Protein AF-W9XFI4-F1 (afdb_monomer_lite)

Foldseek 3Di:
DDDPPDPPPDPDPLVLLVLLLLLLVLLLLCLVVVVNVVSVVSLVVSLVSLLVQLLDDDLSCLLRVLSNLVSLVSVQVRDPPRCSSLVSLVSSLVSNCVRVHDVDLVSVVSVVLSPDDPVCNVVVSLVSLVVSLVLVCVVPNCLDLSSLLSVLVSCLQQVDDDDLVVSLVSLVVSLVCVVVPDDDDLLVNLLSLLSSLSCCVRRSVVLVVSVVSLVVSLVSLLVVLVVCVVVLNNEDDSSLVSNLVSLCSQLVVCVVVVVNVRNVVSLVSSLVSLCSYDPSSPSSSVSSVVVNVVVVVVVVPDDDDPPPVPSVNPPDPPPPPPPDDPVVVVSVVVSVVVVVVVVVVVVVPD

Sequence (350 aa):
MFEFIHPTGVPARTSAWQTLSDQVHSASALLQSGTIDRAEATLDRFFHGLRQAAKHLDPSFLAKFWRICLGIKSIDGRIPGGGCLKRFFDSLIGTILEHNGQRHPLAVLVTAIRNVSPTELMNTLRLGFWMSIKVLKQFIGDENTMVLHMWSVFYRYWNERRDPAGFLWKFWYIRSKYSNGQLYNAETAITLSYYHAYAAYYVCRQRELARPIVMSLFQDAKEEVGRMATKGDVHWSLVTQALAFSARAVAYFHYERHEMSWSHGAMDIAIALLQTGDEECRIRAATLSKMLLAWLKNTKNTPFSAPQEKVQTFQEVPEVFTEGPSYLMKMLRSTAREISGNYNHLMTAK

Organism: NCBI:txid1182543

pLDDT: mean 83.85, std 19.86, range [30.53, 98.62]

Secondary structure (DSSP, 8-state):
-----PPTT----HHHHHHHHHHHHHHHHHHHTT-HHHHHHHHHHHHHHHHHHTTS--THHHHHHHHHHHHHHHHHTTSTT--HHHHHHHHHHHHHHHHH-TT-HHHHHHHHHHTS-TTTHHHHHHHHHHHHHHHHHHHH-TT-HHHHHHHHHHHHHH-----HHHHHHHHHHHHHHHHTT----HHHHHHHHHHHHHIIIIIS--HHHHHHHHHHHHHHHHHHHHHHHHTT---SSHHHHHHHHHHHHHHHHHHHTT-HHHHHHHHHHHHHHHHTS-HHHHHHHHHHHHHHHHHHHHTTTSPPP---------PPPP---SS--HHHHHHHHHHHHHHHHHHHHHHS--

Structure (mmCIF, N/CA/C/O backbone):
data_AF-W9XFI4-F1
#
_entry.id   AF-W9XFI4-F1
#
loop_
_atom_site.group_PDB
_atom_site.id
_atom_site.type_symbol
_atom_site.label_atom_id
_atom_site.label_alt_id
_atom_site.label_comp_id
_atom_site.label_asym_id
_atom_site.label_entity_id
_atom_site.label_seq_id
_atom_site.pdbx_PDB_ins_code
_atom_site.Cartn_x
_atom_site.Cartn_y
_atom_site.Cartn_z
_atom_site.occupancy
_atom_site.B_iso_or_equiv
_atom_site.auth_seq_id
_atom_site.auth_comp_id
_atom_site.auth_asym_id
_atom_site.auth_atom_id
_atom_site.pdbx_PDB_model_num
ATOM 1 N N . MET A 1 1 ? 14.137 2.952 6.919 1.00 38.19 1 MET A N 1
ATOM 2 C CA . MET A 1 1 ? 12.816 2.910 7.590 1.00 38.19 1 MET A CA 1
ATOM 3 C C . MET A 1 1 ? 12.655 4.184 8.418 1.00 38.19 1 MET A C 1
ATOM 5 O O . MET A 1 1 ? 13.559 4.491 9.178 1.00 38.19 1 MET A O 1
ATOM 9 N N . PHE A 1 2 ? 11.594 4.979 8.228 1.00 37.91 2 PHE A N 1
ATOM 10 C CA . PHE A 1 2 ? 11.374 6.181 9.048 1.00 37.91 2 PHE A CA 1
ATOM 11 C C . PHE A 1 2 ? 10.723 5.765 10.359 1.00 37.91 2 PHE A C 1
ATOM 13 O O . PHE A 1 2 ? 9.507 5.603 10.443 1.00 37.91 2 PHE A O 1
ATOM 20 N N . GLU A 1 3 ? 11.565 5.525 11.351 1.00 35.00 3 GLU A N 1
ATOM 21 C CA . GLU A 1 3 ? 11.146 5.401 12.734 1.00 35.00 3 GLU A CA 1
ATOM 22 C C . GLU A 1 3 ? 10.670 6.780 13.208 1.00 35.00 3 GLU A C 1
ATOM 24 O O . GLU A 1 3 ? 11.360 7.789 13.040 1.00 35.00 3 GLU A O 1
ATOM 29 N N . PHE A 1 4 ? 9.486 6.840 13.824 1.00 45.03 4 PHE A N 1
ATOM 30 C CA . PHE A 1 4 ? 9.329 7.784 14.928 1.00 45.03 4 PHE A CA 1
ATOM 31 C C . PHE A 1 4 ? 10.516 7.515 15.836 1.00 45.03 4 PHE A C 1
ATOM 33 O O . PHE A 1 4 ? 10.663 6.357 16.206 1.00 45.03 4 PHE A O 1
ATOM 40 N N . ILE A 1 5 ? 11.362 8.512 16.114 1.00 36.16 5 ILE A N 1
ATOM 41 C CA . ILE A 1 5 ? 12.537 8.341 16.977 1.00 36.16 5 ILE A CA 1
ATOM 42 C C . ILE A 1 5 ? 12.063 7.606 18.231 1.00 36.16 5 ILE A C 1
ATOM 44 O O . ILE A 1 5 ? 11.384 8.186 19.081 1.00 36.16 5 ILE A O 1
ATOM 48 N N . HIS A 1 6 ? 12.319 6.299 18.284 1.00 34.25 6 HIS A N 1
ATOM 49 C CA . HIS A 1 6 ? 11.914 5.489 19.409 1.00 34.25 6 HIS A CA 1
ATOM 50 C C . HIS A 1 6 ? 12.856 5.889 20.547 1.00 34.25 6 HIS A C 1
ATOM 52 O O . HIS A 1 6 ? 14.051 6.088 20.296 1.00 34.25 6 HIS A O 1
ATOM 58 N N . PRO A 1 7 ? 12.363 6.050 21.788 1.00 35.41 7 PRO A N 1
ATOM 59 C CA . PRO A 1 7 ? 13.265 6.157 22.921 1.00 35.41 7 PRO A CA 1
ATOM 60 C C . PRO A 1 7 ? 14.259 4.991 22.846 1.00 35.41 7 PRO A C 1
ATOM 62 O O . PRO A 1 7 ? 13.870 3.853 22.562 1.00 35.41 7 PRO A O 1
ATOM 65 N N . THR A 1 8 ? 15.545 5.296 23.011 1.00 30.53 8 THR A N 1
ATOM 66 C CA . THR A 1 8 ? 16.651 4.346 22.866 1.00 30.53 8 THR A CA 1
ATOM 67 C C . THR A 1 8 ? 16.357 3.056 23.638 1.00 30.53 8 THR A C 1
ATOM 69 O O . THR A 1 8 ? 16.129 3.093 24.844 1.00 30.53 8 THR A O 1
ATOM 72 N N . GLY A 1 9 ? 16.343 1.915 22.935 1.00 33.66 9 GLY A N 1
ATOM 73 C CA . GLY A 1 9 ? 16.113 0.586 23.522 1.00 33.66 9 GLY A CA 1
ATOM 74 C C . GLY A 1 9 ? 14.800 -0.112 23.137 1.00 33.66 9 GLY A C 1
ATOM 75 O O . GLY A 1 9 ? 14.616 -1.268 23.511 1.00 33.66 9 GLY A O 1
ATOM 76 N N . VAL A 1 10 ? 13.903 0.525 22.372 1.00 40.97 10 VAL A N 1
ATOM 77 C CA . VAL A 1 10 ? 12.680 -0.131 21.865 1.00 40.97 10 VAL A CA 1
ATOM 78 C C . VAL A 1 10 ? 12.868 -0.531 20.393 1.00 40.97 10 VAL A C 1
ATOM 80 O O . VAL A 1 10 ? 13.014 0.359 19.556 1.00 40.97 10 VAL A O 1
ATOM 83 N N . PRO A 1 11 ? 12.858 -1.832 20.037 1.00 43.72 11 PRO A N 1
ATOM 84 C CA . PRO A 1 11 ? 12.943 -2.252 18.639 1.00 43.72 11 PRO A CA 1
ATOM 85 C C . PRO A 1 11 ? 11.749 -1.706 17.849 1.00 43.72 11 PRO A C 1
ATOM 87 O O . PRO A 1 11 ? 10.615 -1.746 18.335 1.00 43.72 11 PRO A O 1
ATOM 90 N N . ALA A 1 12 ? 11.989 -1.209 16.635 1.00 48.50 12 ALA A N 1
ATOM 91 C CA . ALA A 1 12 ? 10.944 -0.634 15.799 1.00 48.50 12 ALA A CA 1
ATOM 92 C C . ALA A 1 12 ? 9.864 -1.664 15.447 1.00 48.50 12 ALA A C 1
ATOM 94 O O . ALA A 1 12 ? 10.075 -2.604 14.683 1.00 48.50 12 ALA A O 1
ATOM 95 N N . ARG A 1 13 ? 8.668 -1.466 16.012 1.00 55.78 13 ARG A N 1
ATOM 96 C CA . ARG A 1 13 ? 7.472 -2.297 15.775 1.00 55.78 13 ARG A CA 1
ATOM 97 C C . ARG A 1 13 ? 6.595 -1.781 14.631 1.00 55.78 13 ARG A C 1
ATOM 99 O O . ARG A 1 13 ? 5.514 -2.317 14.393 1.00 55.78 13 ARG A O 1
ATOM 106 N N . THR A 1 14 ? 7.087 -0.792 13.883 1.00 61.88 14 THR A N 1
ATOM 107 C CA . THR A 1 14 ? 6.461 -0.219 12.676 1.00 61.88 14 THR A CA 1
ATOM 108 C C . THR A 1 14 ? 6.084 -1.277 11.629 1.00 61.88 14 THR A C 1
ATOM 110 O O . THR A 1 14 ? 5.199 -1.043 10.802 1.00 61.88 14 THR A O 1
ATOM 113 N N . SER A 1 15 ? 6.700 -2.462 11.683 1.00 78.69 15 SER A N 1
ATOM 114 C CA . SER A 1 15 ? 6.379 -3.606 10.831 1.00 78.69 15 SER A CA 1
ATOM 115 C C . SER A 1 15 ? 4.982 -4.188 11.079 1.00 78.69 15 SER A C 1
ATOM 117 O O . SER A 1 15 ? 4.314 -4.542 10.113 1.00 78.69 15 SER A O 1
ATOM 119 N N . ALA A 1 16 ? 4.474 -4.233 12.318 1.00 90.94 16 ALA A N 1
ATOM 120 C CA . ALA A 1 16 ? 3.230 -4.951 12.624 1.00 90.94 16 ALA A CA 1
ATOM 121 C C . ALA A 1 16 ? 2.007 -4.343 11.913 1.00 90.94 16 ALA A C 1
ATOM 123 O O . ALA A 1 16 ? 1.261 -5.040 11.224 1.00 90.94 16 ALA A O 1
ATOM 124 N N . TRP A 1 17 ? 1.826 -3.024 12.013 1.00 92.31 17 TRP A N 1
ATOM 125 C CA . TRP A 1 17 ? 0.727 -2.321 11.343 1.00 92.31 17 TRP A CA 1
ATOM 126 C C . TRP A 1 17 ? 0.865 -2.312 9.818 1.00 92.31 17 TRP A C 1
ATOM 128 O O . TRP A 1 17 ? -0.142 -2.290 9.103 1.00 92.31 17 TRP A O 1
ATOM 138 N N . GLN A 1 18 ? 2.098 -2.336 9.305 1.00 91.06 18 GLN A N 1
ATOM 139 C CA . GLN A 1 18 ? 2.352 -2.492 7.876 1.00 91.06 18 GLN A CA 1
ATOM 140 C C . GLN A 1 18 ? 1.904 -3.881 7.401 1.00 91.06 18 GLN A C 1
ATOM 142 O O . GLN A 1 18 ? 1.097 -3.946 6.475 1.00 91.06 18 GLN A O 1
ATOM 147 N N . THR A 1 19 ? 2.306 -4.951 8.093 1.00 93.25 19 THR A N 1
ATOM 148 C CA . THR A 1 19 ? 1.881 -6.330 7.805 1.00 93.25 19 THR A CA 1
ATOM 149 C C . THR A 1 19 ? 0.361 -6.465 7.812 1.00 93.25 19 THR A C 1
ATOM 151 O O . THR A 1 19 ? -0.210 -7.048 6.896 1.00 93.25 19 THR A O 1
ATOM 154 N N . LEU A 1 20 ? -0.325 -5.864 8.790 1.00 95.75 20 LEU A N 1
ATOM 155 C CA . LEU A 1 20 ? -1.790 -5.856 8.835 1.00 95.75 20 LEU A CA 1
ATOM 156 C C . LEU A 1 20 ? -2.407 -5.152 7.621 1.00 95.75 20 LEU A C 1
ATOM 158 O O . LEU A 1 20 ? -3.360 -5.655 7.024 1.00 95.75 20 LEU A O 1
ATOM 162 N N . SER A 1 21 ? -1.859 -4.002 7.217 1.00 94.94 21 SER A N 1
ATOM 163 C CA . SER A 1 21 ? -2.310 -3.315 6.004 1.00 94.94 21 SER A CA 1
ATOM 164 C C . SER A 1 21 ? -2.072 -4.146 4.741 1.00 94.94 21 SER A C 1
ATOM 166 O O . SER A 1 21 ? -2.873 -4.045 3.807 1.00 94.94 21 SER A O 1
ATOM 168 N N . ASP A 1 22 ? -0.986 -4.913 4.683 1.00 93.88 22 ASP A N 1
ATOM 169 C CA . ASP A 1 22 ? -0.659 -5.769 3.543 1.00 93.88 22 ASP A CA 1
ATOM 170 C C . ASP A 1 22 ? -1.586 -6.984 3.478 1.00 93.88 22 ASP A C 1
ATOM 172 O O . ASP A 1 22 ? -2.164 -7.238 2.424 1.00 93.88 22 ASP A O 1
ATOM 176 N N . GLN A 1 23 ? -1.868 -7.626 4.614 1.00 96.62 23 GLN A N 1
ATOM 177 C CA . GLN A 1 23 ? -2.827 -8.731 4.713 1.00 96.62 23 GLN A CA 1
ATOM 178 C C . GLN A 1 23 ? -4.235 -8.331 4.257 1.00 96.62 23 GLN A C 1
ATOM 180 O O . GLN A 1 23 ? -4.882 -9.087 3.535 1.00 96.62 23 GLN A O 1
ATOM 185 N N . VAL A 1 24 ? -4.709 -7.127 4.603 1.00 96.81 24 VAL A N 1
ATOM 186 C CA . VAL A 1 24 ? -5.995 -6.609 4.095 1.00 96.81 24 VAL A CA 1
ATOM 187 C C . VAL A 1 24 ? -5.965 -6.464 2.575 1.00 96.81 24 VAL A C 1
ATOM 189 O O . VAL A 1 24 ? -6.924 -6.817 1.887 1.00 96.81 24 VAL A O 1
ATOM 192 N N . HIS A 1 25 ? -4.865 -5.955 2.022 1.00 94.31 25 HIS A N 1
ATOM 193 C CA . HIS A 1 25 ? -4.734 -5.858 0.576 1.00 94.31 25 HIS A CA 1
ATOM 194 C C . HIS A 1 25 ? -4.706 -7.247 -0.078 1.00 94.31 25 HIS A C 1
ATOM 196 O O . HIS A 1 25 ? -5.386 -7.449 -1.082 1.00 94.31 25 HIS A O 1
ATOM 202 N N . SER A 1 26 ? -3.970 -8.198 0.492 1.00 94.62 26 SER A N 1
ATOM 203 C CA . SER A 1 26 ? -3.892 -9.575 0.005 1.00 94.62 26 SER A CA 1
ATOM 204 C C . SER A 1 26 ? -5.228 -10.294 0.061 1.00 94.62 26 SER A C 1
ATOM 206 O O . SER A 1 26 ? -5.628 -10.884 -0.937 1.00 94.62 26 SER A O 1
ATOM 208 N N . ALA A 1 27 ? -5.980 -10.167 1.154 1.00 96.50 27 ALA A N 1
ATOM 209 C CA . ALA A 1 27 ? -7.341 -10.691 1.237 1.00 96.50 27 ALA A CA 1
ATOM 210 C C . ALA A 1 27 ? -8.231 -10.106 0.127 1.00 96.50 27 ALA A C 1
ATOM 212 O O . ALA A 1 27 ? -8.906 -10.843 -0.588 1.00 96.50 27 ALA A O 1
ATOM 213 N N . SER A 1 28 ? -8.173 -8.788 -0.094 1.00 94.88 28 SER A N 1
ATOM 214 C CA . SER A 1 28 ? -8.891 -8.131 -1.194 1.00 94.88 28 SER A CA 1
ATOM 215 C C . SER A 1 28 ? -8.474 -8.664 -2.576 1.00 94.88 28 SER A C 1
ATOM 217 O O . SER A 1 28 ? -9.337 -8.928 -3.414 1.00 94.88 28 SER A O 1
ATOM 219 N N . ALA A 1 29 ? -7.175 -8.860 -2.823 1.00 91.44 29 ALA A N 1
ATOM 220 C CA . ALA A 1 29 ? -6.664 -9.406 -4.082 1.00 91.44 29 ALA A CA 1
ATOM 221 C C . ALA A 1 29 ? -7.101 -10.867 -4.304 1.00 91.44 29 ALA A C 1
ATOM 223 O O . ALA A 1 29 ? -7.538 -11.213 -5.401 1.00 91.44 29 ALA A O 1
ATOM 224 N N . LEU A 1 30 ? -7.060 -11.692 -3.254 1.00 93.56 30 LEU A N 1
ATOM 225 C CA . LEU A 1 30 ? -7.495 -13.092 -3.275 1.00 93.56 30 LEU A CA 1
ATOM 226 C C . LEU A 1 30 ? -9.001 -13.223 -3.549 1.00 93.56 30 LEU A C 1
ATOM 228 O O . LEU A 1 30 ? -9.417 -14.089 -4.320 1.00 93.56 30 LEU A O 1
ATOM 232 N N . LEU A 1 31 ? -9.825 -12.329 -2.995 1.00 93.44 31 LEU A N 1
ATOM 233 C CA . LEU A 1 31 ? -11.254 -12.269 -3.326 1.00 93.44 31 LEU A CA 1
ATOM 234 C C . LEU A 1 31 ? -11.471 -11.915 -4.799 1.00 93.44 31 LEU A C 1
ATOM 236 O O . LEU A 1 31 ? -12.289 -12.532 -5.474 1.00 93.44 31 LEU A O 1
ATOM 240 N N . GLN A 1 32 ? -10.701 -10.965 -5.339 1.00 90.62 32 GLN A N 1
ATOM 241 C CA . GLN A 1 32 ? -10.774 -10.605 -6.761 1.00 90.62 32 GLN A CA 1
ATOM 242 C C . GLN A 1 32 ? -10.313 -11.732 -7.698 1.00 90.62 32 GLN A C 1
ATOM 244 O O . GLN A 1 32 ? -10.638 -11.712 -8.889 1.00 90.62 32 GLN A O 1
ATOM 249 N N . SER A 1 33 ? -9.523 -12.695 -7.216 1.00 89.00 33 SER A N 1
ATOM 250 C CA . SER A 1 33 ? -9.163 -13.910 -7.956 1.00 89.00 33 SER A CA 1
ATOM 251 C C . SER A 1 33 ? -10.108 -15.088 -7.734 1.00 89.00 33 SER A C 1
ATOM 253 O O . SER A 1 33 ? -9.885 -16.122 -8.351 1.00 89.00 33 SER A O 1
ATOM 255 N N . GLY A 1 34 ? -11.155 -14.948 -6.916 1.00 91.06 34 GLY A N 1
ATOM 256 C CA . GLY A 1 34 ? -12.094 -16.035 -6.623 1.00 91.06 34 GLY A CA 1
ATOM 257 C C . GLY A 1 34 ? -11.542 -17.101 -5.669 1.00 91.06 34 GLY A C 1
ATOM 258 O O . GLY A 1 34 ? -12.153 -18.147 -5.502 1.00 91.06 34 GLY A O 1
ATOM 259 N N . THR A 1 35 ? -10.400 -16.851 -5.024 1.00 92.50 35 THR A N 1
ATOM 260 C CA . THR A 1 35 ? -9.793 -17.754 -4.032 1.00 92.50 35 THR A CA 1
ATOM 261 C C . THR A 1 35 ? -10.286 -17.400 -2.630 1.00 92.50 35 THR A C 1
ATOM 263 O O . THR A 1 35 ? -9.538 -16.827 -1.835 1.00 92.50 35 THR A O 1
ATOM 266 N N . ILE A 1 36 ? -11.563 -17.691 -2.364 1.00 92.38 36 ILE A N 1
ATOM 267 C CA . ILE A 1 36 ? -12.285 -17.264 -1.153 1.00 92.38 36 ILE A CA 1
ATOM 268 C C . ILE A 1 36 ? -11.644 -17.846 0.113 1.00 92.38 36 ILE A C 1
ATOM 270 O O . ILE A 1 36 ? -11.242 -17.071 0.976 1.00 92.38 36 ILE A O 1
ATOM 274 N N . ASP A 1 37 ? -11.408 -19.158 0.172 1.00 93.44 37 ASP A N 1
ATOM 275 C CA . ASP A 1 37 ? -10.842 -19.831 1.356 1.00 93.44 37 ASP A CA 1
ATOM 276 C C . ASP A 1 37 ? -9.497 -19.227 1.797 1.00 93.44 37 ASP A C 1
ATOM 278 O O . ASP A 1 37 ? -9.230 -19.006 2.979 1.00 93.44 37 ASP A O 1
ATOM 282 N N . ARG A 1 38 ? -8.631 -18.886 0.831 1.00 94.19 38 ARG A N 1
ATOM 283 C CA . ARG A 1 38 ? -7.340 -18.237 1.119 1.00 94.19 38 ARG A CA 1
ATOM 284 C C . ARG A 1 38 ? -7.512 -16.800 1.600 1.00 94.19 38 ARG A C 1
ATOM 286 O O . ARG A 1 38 ? -6.698 -16.320 2.395 1.00 94.19 38 ARG A O 1
ATOM 293 N N . ALA A 1 39 ? -8.525 -16.097 1.098 1.00 94.56 39 ALA A N 1
ATOM 294 C CA . ALA A 1 39 ? -8.848 -14.758 1.563 1.00 94.56 39 ALA A CA 1
ATOM 295 C C . ALA A 1 39 ? -9.357 -14.791 3.010 1.00 94.56 39 ALA A C 1
ATOM 297 O O . ALA A 1 39 ? -8.894 -13.991 3.820 1.00 94.56 39 ALA A O 1
ATOM 298 N N . GLU A 1 40 ? -10.226 -15.744 3.350 1.00 94.25 40 GLU A N 1
ATOM 299 C CA . GLU A 1 40 ? -10.724 -15.962 4.713 1.00 94.25 40 GLU A CA 1
ATOM 300 C C . GLU A 1 40 ? -9.590 -16.319 5.677 1.00 94.25 40 GLU A C 1
ATOM 302 O O . GLU A 1 40 ? -9.405 -15.631 6.681 1.00 94.25 40 GLU A O 1
ATOM 307 N N . ALA A 1 41 ? -8.728 -17.274 5.311 1.00 95.44 41 ALA A N 1
ATOM 308 C CA . ALA A 1 41 ? -7.541 -17.608 6.101 1.00 95.44 41 ALA A CA 1
ATOM 309 C C . ALA A 1 41 ? -6.616 -16.391 6.312 1.00 95.44 41 ALA A C 1
ATOM 311 O O . ALA A 1 41 ? -6.027 -16.202 7.380 1.00 95.44 41 ALA A O 1
ATOM 312 N N . THR A 1 42 ? -6.496 -15.518 5.306 1.00 96.00 42 THR A N 1
ATOM 313 C CA . THR A 1 42 ? -5.724 -14.272 5.421 1.00 96.00 42 THR A CA 1
ATOM 314 C C . THR A 1 42 ? -6.398 -13.263 6.352 1.00 96.00 42 THR A C 1
ATOM 316 O O . THR A 1 42 ? -5.703 -12.615 7.135 1.00 96.00 42 THR A O 1
ATOM 319 N N . LEU A 1 43 ? -7.729 -13.158 6.329 1.00 96.06 43 LEU A N 1
ATOM 320 C CA . LEU A 1 43 ? -8.489 -12.316 7.254 1.00 96.06 43 LEU A CA 1
ATOM 321 C C . LEU A 1 43 ? -8.389 -12.815 8.697 1.00 96.06 43 LEU A C 1
ATOM 323 O O . LEU A 1 43 ? -8.218 -12.003 9.605 1.00 96.06 43 LEU A O 1
ATOM 327 N N . ASP A 1 44 ? -8.427 -14.123 8.932 1.00 95.94 44 ASP A N 1
ATOM 328 C CA . ASP A 1 44 ? -8.264 -14.669 10.281 1.00 95.94 44 ASP A CA 1
ATOM 329 C C . ASP A 1 44 ? -6.862 -14.410 10.840 1.00 95.94 44 ASP A C 1
ATOM 331 O O . ASP A 1 44 ? -6.726 -13.987 11.995 1.00 95.94 44 ASP A O 1
ATOM 335 N N . ARG A 1 45 ? -5.819 -14.542 10.008 1.00 96.75 45 ARG A N 1
ATOM 336 C CA . ARG A 1 45 ? -4.459 -14.109 10.374 1.00 96.75 45 ARG A CA 1
ATOM 337 C C . ARG A 1 45 ? -4.389 -12.615 10.669 1.00 96.75 45 ARG A C 1
ATOM 339 O O . ARG A 1 45 ? -3.760 -12.233 11.655 1.00 96.75 45 ARG A O 1
ATOM 346 N N . PHE A 1 46 ? -5.066 -11.787 9.874 1.00 97.25 46 PHE A N 1
ATOM 347 C CA . PHE A 1 46 ? -5.180 -10.353 10.130 1.00 97.25 46 PHE A CA 1
ATOM 348 C C . PHE A 1 46 ? -5.823 -10.066 11.490 1.00 97.25 46 PHE A C 1
ATOM 350 O O . PHE A 1 46 ? -5.257 -9.316 12.280 1.00 97.25 46 PHE A O 1
ATOM 357 N N . PHE A 1 47 ? -6.959 -10.685 11.822 1.00 97.38 47 PHE A N 1
ATOM 358 C CA . PHE A 1 47 ? -7.616 -10.462 13.115 1.00 97.38 47 PHE A CA 1
ATOM 359 C C . PHE A 1 47 ? -6.785 -10.975 14.294 1.00 97.38 47 PHE A C 1
ATOM 361 O O . PHE A 1 47 ? -6.795 -10.365 15.364 1.00 97.38 47 PHE A O 1
ATOM 368 N N . HIS A 1 48 ? -6.046 -12.071 14.115 1.00 96.31 48 HIS A N 1
ATOM 369 C CA . HIS A 1 48 ? -5.092 -12.530 15.118 1.00 96.31 48 HIS A CA 1
ATOM 370 C C . HIS A 1 48 ? -3.960 -11.511 15.323 1.00 96.31 48 HIS A C 1
ATOM 372 O O . HIS A 1 48 ? -3.699 -11.101 16.454 1.00 96.31 48 HIS A O 1
ATOM 378 N N . GLY A 1 49 ? -3.328 -11.056 14.237 1.00 95.56 49 GLY A N 1
ATOM 379 C CA . GLY A 1 49 ? -2.258 -10.060 14.283 1.00 95.56 49 GLY A CA 1
ATOM 380 C C . GLY A 1 49 ? -2.722 -8.709 14.834 1.00 95.56 49 GLY A C 1
ATOM 381 O O . GLY A 1 49 ? -1.988 -8.075 15.588 1.00 95.56 49 GLY A O 1
ATOM 382 N N . LEU A 1 50 ? -3.959 -8.297 14.535 1.00 96.25 50 LEU A N 1
ATOM 383 C CA . LEU A 1 50 ? -4.570 -7.065 15.036 1.00 96.25 50 LEU A CA 1
ATOM 384 C C . LEU A 1 50 ? -4.597 -7.039 16.561 1.00 96.25 50 LEU A C 1
ATOM 386 O O . LEU A 1 50 ? -4.186 -6.048 17.161 1.00 96.25 50 LEU A O 1
ATOM 390 N N . ARG A 1 51 ? -5.029 -8.140 17.187 1.00 95.44 51 ARG A N 1
ATOM 391 C CA . ARG A 1 51 ? -5.045 -8.263 18.650 1.00 95.44 51 ARG A CA 1
ATOM 392 C C . ARG A 1 51 ? -3.646 -8.185 19.253 1.00 95.44 51 ARG A C 1
ATOM 394 O O . ARG A 1 51 ? -3.501 -7.712 20.370 1.00 95.44 51 ARG A O 1
ATOM 401 N N . GLN A 1 52 ? -2.608 -8.627 18.543 1.00 93.62 52 GLN A N 1
ATOM 402 C CA . GLN A 1 52 ? -1.232 -8.495 19.031 1.00 93.62 52 GLN A CA 1
ATOM 403 C C . GLN A 1 52 ? -0.698 -7.069 18.851 1.00 93.62 52 GLN A C 1
ATOM 405 O O . GLN A 1 52 ? -0.120 -6.514 19.781 1.00 93.62 52 GLN A O 1
ATOM 410 N N . ALA A 1 53 ? -0.930 -6.449 17.692 1.00 92.81 53 ALA A N 1
ATOM 411 C CA . ALA A 1 53 ? -0.477 -5.088 17.409 1.00 92.81 53 ALA A CA 1
ATOM 412 C C . ALA A 1 53 ? -1.158 -4.048 18.316 1.00 92.81 53 ALA A C 1
ATOM 414 O O . ALA A 1 53 ? -0.508 -3.133 18.815 1.00 92.81 53 ALA A O 1
ATOM 415 N N . ALA A 1 54 ? -2.455 -4.211 18.592 1.00 93.44 54 ALA A N 1
ATOM 416 C CA . ALA A 1 54 ? -3.229 -3.278 19.411 1.00 93.44 54 ALA A CA 1
ATOM 417 C C . ALA A 1 54 ? -2.863 -3.287 20.909 1.00 93.44 54 ALA A C 1
ATOM 419 O O . ALA A 1 54 ? -3.236 -2.359 21.626 1.00 93.44 54 ALA A O 1
ATOM 420 N N . LYS A 1 55 ? -2.090 -4.276 21.384 1.00 91.81 55 LYS A N 1
ATOM 421 C CA . LYS A 1 55 ? -1.518 -4.274 22.746 1.00 91.81 55 LYS A CA 1
ATOM 422 C C . LYS A 1 55 ? -0.487 -3.169 22.955 1.00 91.81 55 LYS A C 1
ATOM 424 O O . LYS A 1 55 ? -0.244 -2.769 24.086 1.00 91.81 55 LYS A O 1
ATOM 429 N N . HIS A 1 56 ? 0.140 -2.704 21.876 1.00 87.56 56 HIS A N 1
ATOM 430 C CA . HIS A 1 56 ? 1.232 -1.740 21.919 1.00 87.56 56 HIS A CA 1
ATOM 431 C C . HIS A 1 56 ? 1.022 -0.686 20.836 1.00 87.56 56 HIS A C 1
ATOM 433 O O . HIS A 1 56 ? 1.592 -0.762 19.749 1.00 87.56 56 HIS A O 1
ATOM 439 N N . LEU A 1 57 ? 0.157 0.284 21.125 1.00 84.88 57 LEU A N 1
ATOM 440 C CA . LEU A 1 57 ? -0.173 1.349 20.185 1.00 84.88 57 LEU A CA 1
ATOM 441 C C . LEU A 1 57 ? 1.019 2.299 20.042 1.00 84.88 57 LEU A C 1
ATOM 443 O O . LEU A 1 57 ? 1.395 2.986 20.988 1.00 84.88 57 LEU A O 1
ATOM 447 N N . ASP A 1 58 ? 1.593 2.351 18.845 1.00 83.06 58 ASP A N 1
ATOM 448 C CA . ASP A 1 58 ? 2.613 3.324 18.471 1.00 83.06 58 ASP A CA 1
ATOM 449 C C . ASP A 1 58 ? 2.062 4.303 17.415 1.00 83.06 58 ASP A C 1
ATOM 451 O O . ASP A 1 58 ? 1.071 3.997 16.745 1.00 83.06 58 ASP A O 1
ATOM 455 N N . PRO A 1 59 ? 2.671 5.484 17.222 1.00 78.38 59 PRO A N 1
ATOM 456 C CA . PRO A 1 59 ? 2.148 6.487 16.295 1.00 78.38 59 PRO A CA 1
ATOM 457 C C . PRO A 1 59 ? 2.001 6.030 14.829 1.00 78.38 59 PRO A C 1
ATOM 459 O O . PRO A 1 59 ? 1.181 6.592 14.096 1.00 78.38 59 PRO A O 1
ATOM 462 N N . SER A 1 60 ? 2.737 5.002 14.383 1.00 79.25 60 SER A N 1
ATOM 463 C CA . SER A 1 60 ? 2.600 4.439 13.030 1.00 79.25 60 SER A CA 1
ATOM 464 C C . SER A 1 60 ? 1.233 3.787 12.798 1.00 79.25 60 SER A C 1
ATOM 466 O O . SER A 1 60 ? 0.782 3.719 11.648 1.00 79.25 60 SER A O 1
ATOM 468 N N . PHE A 1 61 ? 0.528 3.417 13.877 1.00 87.94 61 PHE A N 1
ATOM 469 C CA . PHE A 1 61 ? -0.873 3.005 13.856 1.00 87.94 61 PHE A CA 1
ATOM 470 C C . PHE A 1 61 ? -1.717 3.959 13.013 1.00 87.94 61 PHE A C 1
ATOM 472 O O . PHE A 1 61 ? -2.404 3.517 12.097 1.00 87.94 61 PHE A O 1
ATOM 479 N N . LEU A 1 62 ? -1.628 5.272 13.256 1.00 85.38 62 LEU A N 1
ATOM 480 C CA . LEU A 1 62 ? -2.473 6.258 12.575 1.00 85.38 62 LEU A CA 1
ATOM 481 C C . LEU A 1 62 ? -2.219 6.290 11.065 1.00 85.38 62 LEU A C 1
ATOM 483 O O . LEU A 1 62 ? -3.150 6.490 10.289 1.00 85.38 62 LEU A O 1
ATOM 487 N N . ALA A 1 63 ? -0.984 6.041 10.626 1.00 84.06 63 ALA A N 1
ATOM 488 C CA . ALA A 1 63 ? -0.650 5.997 9.206 1.00 84.06 63 ALA A CA 1
ATOM 489 C C . ALA A 1 63 ? -1.268 4.783 8.487 1.00 84.06 63 ALA A C 1
ATOM 491 O O . ALA A 1 63 ? -1.534 4.845 7.281 1.00 84.06 63 ALA A O 1
ATOM 492 N N . LYS A 1 64 ? -1.492 3.672 9.201 1.00 91.69 64 LYS A N 1
ATOM 493 C CA . LYS A 1 64 ? -2.023 2.420 8.633 1.00 91.69 64 LYS A CA 1
ATOM 494 C C . LYS A 1 64 ? -3.508 2.215 8.906 1.00 91.69 64 LYS A C 1
ATOM 496 O O . LYS A 1 64 ? -4.187 1.667 8.045 1.00 91.69 64 LYS A O 1
ATOM 501 N N . PHE A 1 65 ? -4.023 2.708 10.029 1.00 94.69 65 PHE A N 1
ATOM 502 C CA . PHE A 1 65 ? -5.416 2.578 10.455 1.00 94.69 65 PHE A CA 1
ATOM 503 C C . PHE A 1 65 ? -6.391 2.965 9.343 1.00 94.69 65 PHE A C 1
ATOM 505 O O . PHE A 1 65 ? -7.219 2.157 8.932 1.00 94.69 65 PHE A O 1
ATOM 512 N N . TRP A 1 66 ? -6.231 4.159 8.768 1.00 94.62 66 TRP A N 1
ATOM 513 C CA . TRP A 1 66 ? -7.122 4.637 7.709 1.00 94.62 66 TRP A CA 1
ATOM 514 C C . TRP A 1 66 ? -7.061 3.764 6.451 1.00 94.62 66 TRP A C 1
ATOM 516 O O . TRP A 1 66 ? -8.090 3.475 5.845 1.00 94.62 66 TRP A O 1
ATOM 526 N N . ARG A 1 67 ? -5.868 3.281 6.082 1.00 93.38 67 ARG A N 1
ATOM 527 C CA . ARG A 1 67 ? -5.687 2.361 4.947 1.00 93.38 67 ARG A CA 1
ATOM 528 C C . ARG A 1 67 ? -6.357 1.015 5.194 1.00 93.38 67 ARG A C 1
ATOM 530 O O . ARG A 1 67 ? -6.965 0.476 4.274 1.00 93.38 67 ARG A O 1
ATOM 537 N N . ILE A 1 68 ? -6.256 0.498 6.416 1.00 96.56 68 ILE A N 1
ATOM 538 C CA . ILE A 1 68 ? -6.911 -0.738 6.845 1.00 96.56 68 ILE A CA 1
ATOM 539 C C . ILE A 1 68 ? -8.432 -0.571 6.763 1.00 96.56 68 ILE A C 1
ATOM 541 O O . ILE A 1 68 ? -9.081 -1.388 6.117 1.00 96.56 68 ILE A O 1
ATOM 545 N N . CYS A 1 69 ? -8.993 0.520 7.298 1.00 96.38 69 CYS A N 1
ATOM 546 C CA . CYS A 1 69 ? -10.429 0.814 7.202 1.00 96.38 69 CYS A CA 1
ATOM 547 C C . CYS A 1 69 ? -10.922 0.823 5.748 1.00 96.38 69 CYS A C 1
ATOM 549 O O . CYS A 1 69 ? -11.903 0.158 5.422 1.00 96.38 69 CYS A O 1
ATOM 551 N N . LEU A 1 70 ? -10.219 1.536 4.860 1.00 93.56 70 LEU A N 1
ATOM 552 C CA . LEU A 1 70 ? -10.561 1.606 3.434 1.00 93.56 70 LEU A CA 1
ATOM 553 C C . LEU A 1 70 ? -10.449 0.238 2.747 1.00 93.56 70 LEU A C 1
ATOM 555 O O . LEU A 1 70 ? -11.323 -0.149 1.971 1.00 93.56 70 LEU A O 1
ATOM 559 N N . GLY A 1 71 ? -9.390 -0.512 3.055 1.00 94.25 71 GLY A N 1
ATOM 560 C CA . GLY A 1 71 ? -9.169 -1.847 2.512 1.00 94.25 71 GLY A CA 1
ATOM 561 C C . GLY A 1 71 ? -10.265 -2.827 2.928 1.00 94.25 71 GLY A C 1
ATOM 562 O O . GLY A 1 71 ? -10.862 -3.468 2.062 1.00 94.25 71 GLY A O 1
ATOM 563 N N . ILE A 1 72 ? -10.599 -2.883 4.220 1.00 95.94 72 ILE A N 1
ATOM 564 C CA . ILE A 1 72 ? -11.661 -3.750 4.747 1.00 95.94 72 ILE A CA 1
ATOM 565 C C . ILE A 1 72 ? -13.029 -3.327 4.208 1.00 95.94 72 ILE A C 1
ATOM 567 O O . ILE A 1 72 ? -13.816 -4.184 3.816 1.00 95.94 72 ILE A O 1
ATOM 571 N N . LYS A 1 73 ? -13.307 -2.024 4.077 1.00 93.75 73 LYS A N 1
ATOM 572 C CA . LYS A 1 73 ? -14.557 -1.562 3.457 1.00 93.75 73 LYS A CA 1
ATOM 573 C C . LYS A 1 73 ? -14.716 -2.071 2.022 1.00 93.75 73 LYS A C 1
ATOM 575 O O . LYS A 1 73 ? -15.836 -2.367 1.598 1.00 93.75 73 LYS A O 1
ATOM 580 N N . SER A 1 74 ? -13.613 -2.168 1.276 1.00 91.88 74 SER A N 1
ATOM 581 C CA . SER A 1 74 ? -13.622 -2.746 -0.072 1.00 91.88 74 SER A CA 1
ATOM 582 C C . SER A 1 74 ? -13.903 -4.254 -0.054 1.00 91.88 74 SER A C 1
ATOM 584 O O . SER A 1 74 ? -14.525 -4.765 -0.981 1.00 91.88 74 SER A O 1
ATOM 586 N N . ILE A 1 75 ? -13.471 -4.960 0.997 1.00 94.38 75 ILE A N 1
ATOM 587 C CA . ILE A 1 75 ? -13.740 -6.388 1.215 1.00 94.38 75 ILE A CA 1
ATOM 588 C C . ILE A 1 75 ? -15.215 -6.612 1.553 1.00 94.38 75 ILE A C 1
ATOM 590 O O . ILE A 1 75 ? -15.840 -7.471 0.940 1.00 94.38 75 ILE A O 1
ATOM 594 N N . ASP A 1 76 ? -15.797 -5.791 2.433 1.00 92.81 76 ASP A N 1
ATOM 595 C CA . ASP A 1 76 ? -17.218 -5.877 2.806 1.00 92.81 76 ASP A CA 1
ATOM 596 C C . ASP A 1 76 ? -18.159 -5.770 1.601 1.00 92.81 76 ASP A C 1
ATOM 598 O O . ASP A 1 76 ? -19.224 -6.373 1.593 1.00 92.81 76 ASP A O 1
ATOM 602 N N . GLY A 1 77 ? -17.771 -5.023 0.563 1.00 87.81 77 GLY A N 1
ATOM 603 C CA . GLY A 1 77 ? -18.550 -4.935 -0.675 1.00 87.81 77 GLY A CA 1
ATOM 604 C C . GLY A 1 77 ? -18.489 -6.185 -1.562 1.00 87.81 77 GLY A C 1
ATOM 605 O O . GLY A 1 77 ? -19.194 -6.233 -2.564 1.00 87.81 77 GLY A O 1
ATOM 606 N N . ARG A 1 78 ? -17.626 -7.160 -1.248 1.00 87.94 78 ARG A N 1
ATOM 607 C CA . ARG A 1 78 ? -17.392 -8.374 -2.052 1.00 87.94 78 ARG A CA 1
ATOM 608 C C . ARG A 1 78 ? -17.853 -9.661 -1.371 1.00 87.94 78 ARG A C 1
ATOM 610 O O . ARG A 1 78 ? -18.008 -10.659 -2.065 1.00 87.94 78 ARG A O 1
ATOM 617 N N . ILE A 1 79 ? -18.049 -9.653 -0.053 1.00 87.19 79 ILE A N 1
ATOM 618 C CA . ILE A 1 79 ? -18.476 -10.828 0.715 1.00 87.19 79 ILE A CA 1
ATOM 619 C C . ILE A 1 79 ? -19.970 -10.690 1.060 1.00 87.19 79 ILE A C 1
ATOM 621 O O . ILE A 1 79 ? -20.367 -9.661 1.618 1.00 87.19 79 ILE A O 1
ATOM 625 N N . PRO A 1 80 ? -20.814 -11.695 0.755 1.00 77.75 80 PRO A N 1
ATOM 626 C CA . PRO A 1 80 ? -22.211 -11.715 1.184 1.00 77.75 80 PRO A CA 1
ATOM 627 C C . PRO A 1 80 ? -22.338 -11.599 2.710 1.00 77.75 80 PRO A C 1
ATOM 629 O O . PRO A 1 80 ? -21.647 -12.296 3.447 1.00 77.75 80 PRO A O 1
ATOM 632 N N . GLY A 1 81 ? -23.225 -10.724 3.194 1.00 77.25 81 GLY A N 1
ATOM 633 C CA . GLY A 1 81 ? -23.426 -10.519 4.637 1.00 77.25 81 GLY A CA 1
ATOM 634 C C . GLY A 1 81 ? -22.375 -9.632 5.317 1.00 77.25 81 GLY A C 1
ATOM 635 O O . GLY A 1 81 ? -22.192 -9.758 6.523 1.00 77.25 81 GLY A O 1
ATOM 636 N N . GLY A 1 82 ? -21.702 -8.763 4.547 1.00 75.75 82 GLY A N 1
ATOM 637 C CA . GLY A 1 82 ? -20.629 -7.852 4.969 1.00 75.75 82 GLY A CA 1
ATOM 638 C C . GLY A 1 82 ? -20.686 -7.344 6.419 1.00 75.75 82 GLY A C 1
ATOM 639 O O . GLY A 1 82 ? -21.738 -7.046 6.980 1.00 75.75 82 GLY A O 1
ATOM 640 N N . GLY A 1 83 ? -19.510 -7.218 7.029 1.00 90.62 83 GLY A N 1
ATOM 641 C CA . GLY A 1 83 ? -19.371 -6.941 8.461 1.00 90.62 83 GLY A CA 1
ATOM 642 C C . GLY A 1 83 ? -17.938 -7.035 8.987 1.00 90.62 83 GLY A C 1
ATOM 643 O O . GLY A 1 83 ? -17.713 -6.882 10.190 1.00 90.62 83 GLY A O 1
ATOM 644 N N . CYS A 1 84 ? -16.952 -7.247 8.113 1.00 94.19 84 CYS A N 1
ATOM 645 C CA . CYS A 1 84 ? -15.541 -7.270 8.461 1.00 94.19 84 CYS A CA 1
ATOM 646 C C . CYS A 1 84 ? -15.102 -5.938 9.071 1.00 94.19 84 CYS A C 1
ATOM 648 O O . CYS A 1 84 ? -14.328 -5.955 10.026 1.00 94.19 84 CYS A O 1
ATOM 650 N N . LEU A 1 85 ? -15.603 -4.793 8.586 1.00 95.12 85 LEU A N 1
ATOM 651 C CA . LEU A 1 85 ? -15.226 -3.492 9.145 1.00 95.12 85 LEU A CA 1
ATOM 652 C C . LEU A 1 85 ? -15.771 -3.297 10.565 1.00 95.12 85 LEU A C 1
ATOM 654 O O . LEU A 1 85 ? -15.065 -2.792 11.436 1.00 95.12 85 LEU A O 1
ATOM 658 N N . LYS A 1 86 ? -16.995 -3.763 10.827 1.00 95.38 86 LYS A N 1
ATOM 659 C CA . LYS A 1 86 ? -17.567 -3.764 12.178 1.00 95.38 86 LYS A CA 1
ATOM 660 C C . LYS A 1 86 ? -16.776 -4.690 13.108 1.00 95.38 86 LYS A C 1
ATOM 662 O O . LYS A 1 86 ? -16.358 -4.249 14.173 1.00 95.38 86 LYS A O 1
ATOM 667 N N . ARG A 1 87 ? -16.477 -5.923 12.670 1.00 96.25 87 ARG A N 1
ATOM 668 C CA . ARG A 1 87 ? -15.621 -6.881 13.401 1.00 96.25 87 ARG A CA 1
ATOM 669 C C . ARG A 1 87 ? -14.232 -6.300 13.686 1.00 96.25 87 ARG A C 1
ATOM 671 O O . ARG A 1 87 ? -13.691 -6.518 14.766 1.00 96.25 87 ARG A O 1
ATOM 678 N N . PHE A 1 88 ? -13.665 -5.545 12.744 1.00 97.44 88 PHE A N 1
ATOM 679 C CA . PHE A 1 88 ? -12.400 -4.827 12.914 1.00 97.44 88 PHE A CA 1
ATOM 680 C C . PHE A 1 88 ? -12.473 -3.798 14.033 1.00 97.44 88 PHE A C 1
ATOM 682 O O . PHE A 1 88 ? -11.632 -3.834 14.930 1.00 97.44 88 PHE A O 1
ATOM 689 N N . PHE A 1 89 ? -13.485 -2.931 14.024 1.00 97.56 89 PHE A N 1
ATOM 690 C CA . PHE A 1 89 ? -13.646 -1.956 15.093 1.00 97.56 89 PHE A CA 1
ATOM 691 C C . PHE A 1 89 ? -13.916 -2.615 16.444 1.00 97.56 89 PHE A C 1
ATOM 693 O O . PHE A 1 89 ? -13.235 -2.276 17.405 1.00 97.56 89 PHE A O 1
ATOM 700 N N . ASP A 1 90 ? -14.834 -3.580 16.518 1.00 97.56 90 ASP A N 1
ATOM 701 C CA . ASP A 1 90 ? -15.173 -4.263 17.771 1.00 97.56 90 ASP A CA 1
ATOM 702 C C . ASP A 1 90 ? -13.939 -4.989 18.356 1.00 97.56 90 ASP A C 1
ATOM 704 O O . ASP A 1 90 ? -13.653 -4.866 19.548 1.00 97.56 90 ASP A O 1
ATOM 708 N N . SER A 1 91 ? -13.137 -5.661 17.515 1.00 97.31 91 SER A N 1
ATOM 709 C CA . SER A 1 91 ? -11.886 -6.300 17.950 1.00 97.31 91 SER A CA 1
ATOM 710 C C . SER A 1 91 ? -10.842 -5.284 18.413 1.00 97.31 91 SER A C 1
ATOM 712 O O . SER A 1 91 ? -10.162 -5.531 19.406 1.00 97.31 91 SER A O 1
ATOM 714 N N . LEU A 1 92 ? -10.685 -4.166 17.699 1.00 96.81 92 LEU A N 1
ATOM 715 C CA . LEU A 1 92 ? -9.714 -3.134 18.057 1.00 96.81 92 LEU A CA 1
ATOM 716 C C . LEU A 1 92 ? -10.102 -2.448 19.373 1.00 96.81 92 LEU A C 1
ATOM 718 O O . LEU A 1 92 ? -9.255 -2.287 20.244 1.00 96.81 92 LEU A O 1
ATOM 722 N N . ILE A 1 93 ? -11.380 -2.095 19.544 1.00 96.94 93 ILE A N 1
ATOM 723 C CA . ILE A 1 93 ? -11.912 -1.507 20.780 1.00 96.94 93 ILE A CA 1
ATOM 724 C C . ILE A 1 93 ? -11.677 -2.458 21.954 1.00 96.94 93 ILE A C 1
ATOM 726 O O . ILE A 1 93 ? -11.088 -2.041 22.949 1.00 96.94 93 ILE A O 1
ATOM 730 N N . GLY A 1 94 ? -12.073 -3.730 21.821 1.00 96.81 94 GLY A N 1
ATOM 731 C CA . GLY A 1 94 ? -11.909 -4.733 22.876 1.00 96.81 94 GLY A CA 1
ATOM 732 C C . GLY A 1 94 ? -10.459 -4.853 23.343 1.00 96.81 94 GLY A C 1
ATOM 733 O O . GLY A 1 94 ? -10.184 -4.707 24.531 1.00 96.81 94 GLY A O 1
ATOM 734 N N . THR A 1 95 ? -9.516 -5.008 22.408 1.00 96.69 95 THR A N 1
ATOM 735 C CA . THR A 1 95 ? -8.091 -5.126 22.749 1.00 96.69 95 THR A CA 1
ATOM 736 C C . THR A 1 95 ? -7.516 -3.845 23.357 1.00 96.69 95 THR A C 1
ATOM 738 O O . THR A 1 95 ? -6.714 -3.921 24.289 1.00 96.69 95 THR A O 1
ATOM 741 N N . ILE A 1 96 ? -7.912 -2.661 22.874 1.00 95.19 96 ILE A N 1
ATOM 742 C CA . ILE A 1 96 ? -7.437 -1.400 23.458 1.00 95.19 96 ILE A CA 1
ATOM 743 C C . ILE A 1 96 ? -7.924 -1.272 24.905 1.00 95.19 96 ILE A C 1
ATOM 745 O O . ILE A 1 96 ? -7.113 -0.954 25.772 1.00 95.19 96 ILE A O 1
ATOM 749 N N . LEU A 1 97 ? -9.210 -1.524 25.172 1.00 95.56 97 LEU A N 1
ATOM 750 C CA . LEU A 1 97 ? -9.792 -1.396 26.513 1.00 95.56 97 LEU A CA 1
ATOM 751 C C . LEU A 1 97 ? -9.202 -2.413 27.499 1.00 95.56 97 LEU A C 1
ATOM 753 O O . LEU A 1 97 ? -8.949 -2.058 28.650 1.00 95.56 97 LEU A O 1
ATOM 757 N N . GLU A 1 98 ? -8.955 -3.643 27.043 1.00 96.38 98 GLU A N 1
ATOM 758 C CA . GLU A 1 98 ? -8.352 -4.716 27.840 1.00 96.38 98 GLU A CA 1
ATOM 759 C C . GLU A 1 98 ? -6.925 -4.372 28.293 1.00 96.38 98 GLU A C 1
ATOM 761 O O . GLU A 1 98 ? -6.580 -4.586 29.452 1.00 96.38 98 GLU A O 1
ATOM 766 N N . HIS A 1 99 ? -6.102 -3.799 27.407 1.00 94.25 99 HIS A N 1
ATOM 767 C CA . HIS A 1 99 ? -4.670 -3.611 27.674 1.00 94.25 99 HIS A CA 1
ATOM 768 C C . HIS A 1 99 ? -4.248 -2.181 28.028 1.00 94.25 99 HIS A C 1
ATOM 770 O O . HIS A 1 99 ? -3.204 -1.998 28.646 1.00 94.25 99 HIS A O 1
ATOM 776 N N . ASN A 1 100 ? -5.026 -1.168 27.643 1.00 89.94 100 ASN A N 1
ATOM 777 C CA . ASN A 1 100 ? -4.652 0.245 27.789 1.00 89.94 100 ASN A CA 1
ATOM 778 C C . ASN A 1 100 ? -5.647 1.041 28.656 1.00 89.94 100 ASN A C 1
ATOM 780 O O . ASN A 1 100 ? -5.478 2.246 28.847 1.00 89.94 100 ASN A O 1
ATOM 784 N N . GLY A 1 101 ? -6.679 0.377 29.188 1.00 89.50 101 GLY A N 1
ATOM 785 C CA . GLY A 1 101 ? -7.643 0.949 30.123 1.00 89.50 101 GLY A CA 1
ATOM 786 C C . GLY A 1 101 ? -8.932 1.478 29.485 1.00 89.50 101 GLY A C 1
ATOM 787 O O . GLY A 1 101 ? -9.000 1.837 28.309 1.00 89.50 101 GLY A O 1
ATOM 788 N N . GLN A 1 102 ? -9.977 1.572 30.314 1.00 87.94 102 GLN A N 1
ATOM 789 C CA . GLN A 1 102 ? -11.362 1.841 29.892 1.00 87.94 102 GLN A CA 1
ATOM 790 C C . GLN A 1 102 ? -11.602 3.234 29.287 1.00 87.94 102 GLN A C 1
ATOM 792 O O . GLN A 1 102 ? -12.613 3.467 28.633 1.00 87.94 102 GLN A O 1
ATOM 797 N N . ARG A 1 103 ? -10.686 4.180 29.513 1.00 90.38 103 ARG A N 1
ATOM 798 C CA . ARG A 1 103 ? -10.786 5.565 29.025 1.00 90.38 103 ARG A CA 1
ATOM 799 C C . ARG A 1 103 ? -9.717 5.902 27.989 1.00 90.38 103 ARG A C 1
ATOM 801 O O . ARG A 1 103 ? -9.399 7.070 27.796 1.00 90.38 103 ARG A O 1
ATOM 808 N N . HIS A 1 104 ? -9.145 4.896 27.329 1.00 91.12 104 HIS A N 1
ATOM 809 C CA . HIS A 1 104 ? -8.115 5.140 26.331 1.00 91.12 104 HIS A CA 1
ATOM 810 C C . HIS A 1 104 ? -8.680 5.969 25.152 1.00 91.12 104 HIS A C 1
ATOM 812 O O . HIS A 1 104 ? -9.641 5.527 24.512 1.00 91.12 104 HIS A O 1
ATOM 818 N N . PRO A 1 105 ? -8.093 7.129 24.789 1.00 90.94 105 PRO A N 1
ATOM 819 C CA . PRO A 1 105 ? -8.686 8.026 23.791 1.00 90.94 105 PRO A CA 1
ATOM 820 C C . PRO A 1 105 ? -8.861 7.394 22.405 1.00 90.94 105 PRO A C 1
ATOM 822 O O . PRO A 1 105 ? -9.827 7.686 21.701 1.00 90.94 105 PRO A O 1
ATOM 825 N N . LEU A 1 106 ? -7.970 6.471 22.020 1.00 91.06 106 LEU A N 1
ATOM 826 C CA . LEU A 1 106 ? -8.131 5.723 20.768 1.00 91.06 106 LEU A CA 1
ATOM 827 C C . LEU A 1 106 ? -9.341 4.780 20.797 1.00 91.06 106 LEU A C 1
ATOM 829 O O . LEU A 1 106 ? -10.001 4.642 19.773 1.00 91.06 106 LEU A O 1
ATOM 833 N N . ALA A 1 107 ? -9.687 4.179 21.941 1.00 93.81 107 ALA A N 1
ATOM 834 C CA . ALA A 1 107 ? -10.897 3.362 22.034 1.00 93.81 107 ALA A CA 1
ATOM 835 C C . ALA A 1 107 ? -12.153 4.226 21.868 1.00 93.81 107 ALA A C 1
ATOM 837 O O . ALA A 1 107 ? -13.071 3.829 21.153 1.00 93.81 107 ALA A O 1
ATOM 838 N N . VAL A 1 108 ? -12.167 5.430 22.451 1.00 94.12 108 VAL A N 1
ATOM 839 C CA . VAL A 1 108 ? -13.263 6.401 22.281 1.00 94.12 108 VAL A CA 1
ATOM 840 C C . VAL A 1 108 ? -13.405 6.805 20.814 1.00 94.12 108 VAL A C 1
ATOM 842 O O . VAL A 1 108 ? -14.501 6.729 20.261 1.00 94.12 108 VAL A O 1
ATOM 845 N N . LEU A 1 109 ? -12.297 7.160 20.156 1.00 93.44 109 LEU A N 1
ATOM 846 C CA . LEU A 1 109 ? -12.286 7.520 18.737 1.00 93.44 109 LEU A CA 1
ATOM 847 C C . LEU A 1 109 ? -12.800 6.377 17.851 1.00 93.44 109 LEU A C 1
ATOM 849 O O . LEU A 1 109 ? -13.668 6.593 17.005 1.00 93.44 109 LEU A O 1
ATOM 853 N N . VAL A 1 110 ? -12.285 5.158 18.038 1.00 95.50 110 VAL A N 1
ATOM 854 C CA . VAL A 1 110 ? -12.693 3.995 17.236 1.00 95.50 110 VAL A CA 1
ATOM 855 C C . VAL A 1 110 ? -14.159 3.645 17.501 1.00 95.50 110 VAL A C 1
ATOM 857 O O . VAL A 1 110 ? -14.888 3.362 16.554 1.00 95.50 110 VAL A O 1
ATOM 860 N N . THR A 1 111 ? -14.627 3.748 18.748 1.00 96.38 111 THR A N 1
ATOM 861 C CA . THR A 1 111 ? -16.043 3.556 19.110 1.00 96.38 111 THR A CA 1
ATOM 862 C C . THR A 1 111 ? -16.942 4.578 18.422 1.00 96.38 111 THR A C 1
ATOM 864 O O . THR A 1 111 ? -17.985 4.215 17.879 1.00 96.38 111 THR A O 1
ATOM 867 N N . ALA A 1 112 ? -16.530 5.848 18.389 1.00 95.88 112 ALA A N 1
ATOM 868 C CA . ALA A 1 112 ? -17.270 6.893 17.696 1.00 95.88 112 ALA A CA 1
ATOM 869 C C . ALA A 1 112 ? -17.398 6.582 16.199 1.00 95.88 112 ALA A C 1
ATOM 871 O O . ALA A 1 112 ? -18.506 6.625 15.675 1.00 95.88 112 ALA A O 1
ATOM 872 N N . ILE A 1 113 ? -16.303 6.191 15.532 1.00 96.12 113 ILE A N 1
ATOM 873 C CA . ILE A 1 113 ? -16.309 5.814 14.106 1.00 96.12 113 ILE A CA 1
ATOM 874 C C . ILE A 1 113 ? -17.186 4.579 13.864 1.00 96.12 113 ILE A C 1
ATOM 876 O O . ILE A 1 113 ? -17.965 4.550 12.914 1.00 96.12 113 ILE A O 1
ATOM 880 N N . ARG A 1 114 ? -17.090 3.570 14.734 1.00 96.50 114 ARG A N 1
ATOM 881 C CA . ARG A 1 114 ? -17.862 2.323 14.661 1.00 96.50 114 ARG A CA 1
ATOM 882 C C . ARG A 1 114 ? -19.373 2.551 14.704 1.00 96.50 114 ARG A C 1
ATOM 884 O O . ARG A 1 114 ? -20.113 1.767 14.119 1.00 96.50 114 ARG A O 1
ATOM 891 N N . ASN A 1 115 ? -19.820 3.596 15.397 1.00 96.44 115 ASN A N 1
ATOM 892 C CA . ASN A 1 115 ? -21.234 3.942 15.541 1.00 96.44 115 ASN A CA 1
ATOM 893 C C . ASN A 1 115 ? -21.750 4.905 14.456 1.00 96.44 115 ASN A C 1
ATOM 895 O O . ASN A 1 115 ? -22.927 5.258 14.479 1.00 96.44 115 ASN A O 1
ATOM 899 N N . VAL A 1 116 ? -20.905 5.330 13.511 1.00 96.25 116 VAL A N 1
ATOM 900 C CA . VAL A 1 116 ? -21.338 6.153 12.373 1.00 96.25 116 VAL A CA 1
ATOM 901 C C . VAL A 1 116 ? -22.228 5.329 11.446 1.00 96.25 116 VAL A C 1
ATOM 903 O O . VAL A 1 116 ? -21.956 4.156 11.180 1.00 96.25 116 VAL A O 1
ATOM 906 N N . SER A 1 117 ? -23.282 5.957 10.923 1.00 94.94 117 SER A N 1
ATOM 907 C CA . SER A 1 117 ? -24.170 5.327 9.949 1.00 94.94 117 SER A CA 1
ATOM 908 C C . SER A 1 117 ? -23.390 4.865 8.701 1.00 94.94 117 SER A C 1
ATOM 910 O O . SER A 1 117 ? -22.446 5.538 8.271 1.00 94.94 117 SER A O 1
ATOM 912 N N . PRO A 1 118 ? -23.762 3.742 8.055 1.00 90.81 118 PRO A N 1
ATOM 913 C CA . PRO A 1 118 ? -23.069 3.277 6.850 1.00 90.81 118 PRO A CA 1
ATOM 914 C C . PRO A 1 118 ? -23.000 4.323 5.724 1.00 90.81 118 PRO A C 1
ATOM 916 O O . PRO A 1 118 ? -22.024 4.347 4.974 1.00 90.81 118 PRO A O 1
ATOM 919 N N . THR A 1 119 ? -24.007 5.198 5.628 1.00 91.94 119 THR A N 1
ATOM 920 C CA . THR A 1 119 ? -24.104 6.291 4.648 1.00 91.94 119 THR A CA 1
ATOM 921 C C . THR A 1 119 ? -23.105 7.419 4.900 1.00 91.94 119 THR A C 1
ATOM 923 O O . THR A 1 119 ? -22.609 8.019 3.952 1.00 91.94 119 THR A O 1
ATOM 926 N N . GLU A 1 120 ? -22.763 7.696 6.158 1.00 95.62 120 GLU A N 1
ATOM 927 C CA . GLU A 1 120 ? -21.839 8.778 6.530 1.00 95.62 120 GLU A CA 1
ATOM 928 C C . GLU A 1 120 ? -20.407 8.285 6.758 1.00 95.62 120 GLU A C 1
ATOM 930 O O . GLU A 1 120 ? -19.463 9.078 6.768 1.00 95.62 120 GLU A O 1
ATOM 935 N N . LEU A 1 121 ? -20.219 6.972 6.914 1.00 93.19 121 LEU A N 1
ATOM 936 C CA . LEU A 1 121 ? -18.948 6.371 7.306 1.00 93.19 121 LEU A CA 1
ATOM 937 C C . LEU A 1 121 ? -17.787 6.780 6.395 1.00 93.19 121 LEU A C 1
ATOM 939 O O . LEU A 1 121 ? -16.713 7.110 6.891 1.00 93.19 121 LEU A O 1
ATOM 943 N N . MET A 1 122 ? -17.987 6.817 5.075 1.00 94.00 122 MET A N 1
ATOM 944 C CA . MET A 1 122 ? -16.926 7.208 4.137 1.00 94.00 122 MET A CA 1
ATOM 945 C C . MET A 1 122 ? -16.492 8.666 4.309 1.00 94.00 122 MET A C 1
ATOM 947 O O . MET A 1 122 ? -15.295 8.958 4.260 1.00 94.00 122 MET A O 1
ATOM 951 N N . ASN A 1 123 ? -17.441 9.568 4.565 1.00 94.94 123 ASN A N 1
ATOM 952 C CA . ASN A 1 123 ? -17.141 10.969 4.848 1.00 94.94 123 ASN A CA 1
ATOM 953 C C . ASN A 1 123 ? -16.433 11.119 6.197 1.00 94.94 123 ASN A C 1
ATOM 955 O O . ASN A 1 123 ? -15.448 11.854 6.286 1.00 94.94 123 ASN A O 1
ATOM 959 N N . THR A 1 124 ? -16.850 10.372 7.222 1.00 95.75 124 THR A N 1
ATOM 960 C CA . THR A 1 124 ? -16.156 10.376 8.516 1.00 95.75 124 THR A CA 1
ATOM 961 C C . THR A 1 124 ? -14.734 9.823 8.401 1.00 95.75 124 THR A C 1
ATOM 963 O O . THR A 1 124 ? -13.809 10.418 8.954 1.00 95.75 124 THR A O 1
ATOM 966 N N . LEU A 1 125 ? -14.514 8.743 7.639 1.00 95.06 125 LEU A N 1
ATOM 967 C CA . LEU A 1 125 ? -13.170 8.210 7.378 1.00 95.06 125 LEU A CA 1
ATOM 968 C C . LEU A 1 125 ? -12.295 9.222 6.625 1.00 95.06 125 LEU A C 1
ATOM 970 O O . LEU A 1 125 ? -11.127 9.386 6.977 1.00 95.06 125 LEU A O 1
ATOM 974 N N . ARG A 1 126 ? -12.857 9.934 5.636 1.00 95.44 126 ARG A N 1
ATOM 975 C CA . ARG A 1 126 ? -12.163 11.015 4.917 1.00 95.44 126 ARG A CA 1
ATOM 976 C C . ARG A 1 126 ? -11.700 12.109 5.874 1.00 95.44 126 ARG A C 1
ATOM 978 O O . ARG A 1 126 ? -10.511 12.419 5.925 1.00 95.44 126 ARG A O 1
ATOM 985 N N . LEU A 1 127 ? -12.626 12.664 6.657 1.00 95.69 127 LEU A N 1
ATOM 986 C CA . LEU A 1 127 ? -12.340 13.746 7.601 1.00 95.69 127 LEU A CA 1
ATOM 987 C C . LEU A 1 127 ? -11.342 13.311 8.679 1.00 95.69 127 LEU A C 1
ATOM 989 O O . LEU A 1 127 ? -10.398 14.043 8.974 1.00 95.69 127 LEU A O 1
ATOM 993 N N . GLY A 1 128 ? -11.511 12.108 9.232 1.00 94.88 128 GLY A N 1
ATOM 994 C CA . GLY A 1 128 ? -10.606 11.548 10.233 1.00 94.88 128 GLY A CA 1
ATOM 995 C C . GLY A 1 128 ? -9.180 11.370 9.708 1.00 94.88 128 GLY A C 1
ATOM 996 O O . GLY A 1 128 ? -8.220 11.764 10.379 1.00 94.88 128 GLY A O 1
ATOM 997 N N . PHE A 1 129 ? -9.025 10.853 8.485 1.00 95.38 129 PHE A N 1
ATOM 998 C CA . PHE A 1 129 ? -7.713 10.704 7.860 1.00 95.38 129 PHE A CA 1
ATOM 999 C C . PHE A 1 129 ? -7.076 12.071 7.584 1.00 95.38 129 PHE A C 1
ATOM 1001 O O . PHE A 1 129 ? -5.943 12.312 8.000 1.00 95.38 129 PHE A O 1
ATOM 1008 N N . TRP A 1 130 ? -7.816 13.002 6.980 1.00 95.50 130 TRP A N 1
ATOM 1009 C CA . TRP A 1 130 ? -7.339 14.364 6.730 1.00 95.50 130 TRP A CA 1
ATOM 1010 C C . TRP A 1 130 ? -6.859 15.061 8.012 1.00 95.50 130 TRP A C 1
ATOM 1012 O O . TRP A 1 130 ? -5.739 15.576 8.057 1.00 95.50 130 TRP A O 1
ATOM 1022 N N . MET A 1 131 ? -7.662 15.014 9.081 1.00 95.00 131 MET A N 1
ATOM 1023 C CA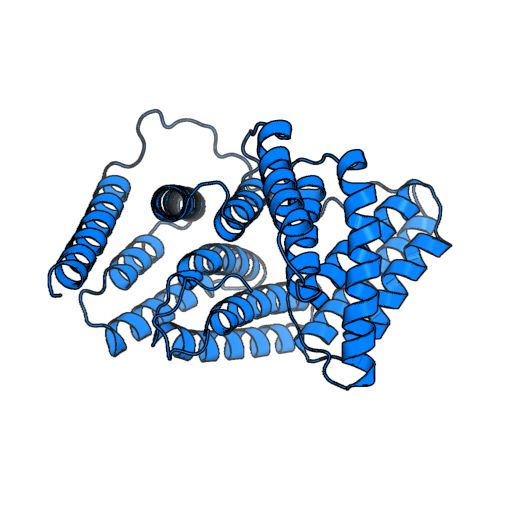 . MET A 1 131 ? -7.303 15.586 10.382 1.00 95.00 131 MET A CA 1
ATOM 1024 C C . MET A 1 131 ? -6.056 14.928 10.967 1.00 95.00 131 MET A C 1
ATOM 1026 O O . MET A 1 131 ? -5.169 15.631 11.447 1.00 95.00 131 MET A O 1
ATOM 1030 N N . SER A 1 132 ? -5.944 13.601 10.874 1.00 93.81 132 SER A N 1
ATOM 1031 C CA . SER A 1 132 ? -4.754 12.877 11.337 1.00 93.81 132 SER A CA 1
ATOM 1032 C C . SER A 1 132 ? -3.492 13.360 10.624 1.00 93.81 132 SER A C 1
ATOM 1034 O O . SER A 1 132 ? -2.473 13.586 11.272 1.00 93.81 132 SER A O 1
ATOM 1036 N N . ILE A 1 133 ? -3.560 13.582 9.306 1.00 94.44 133 ILE A N 1
ATOM 1037 C CA . ILE A 1 133 ? -2.422 14.100 8.538 1.00 94.44 133 ILE A CA 1
ATOM 1038 C C . ILE A 1 133 ? -2.089 15.534 8.957 1.00 94.44 133 ILE A C 1
ATOM 1040 O O . ILE A 1 133 ? -0.918 15.858 9.139 1.00 94.44 133 ILE A O 1
ATOM 1044 N N . LYS A 1 134 ? -3.096 16.401 9.123 1.00 94.94 134 LYS A N 1
ATOM 1045 C CA . LYS A 1 134 ? -2.896 17.799 9.540 1.00 94.94 134 LYS A CA 1
ATOM 1046 C C . LYS A 1 134 ? -2.231 17.898 10.909 1.00 94.94 134 LYS A C 1
ATOM 1048 O O . LYS A 1 134 ? -1.279 18.659 11.051 1.00 94.94 134 LYS A O 1
ATOM 1053 N N . VAL A 1 135 ? -2.708 17.122 11.880 1.00 92.31 135 VAL A N 1
ATOM 1054 C CA . VAL A 1 135 ? -2.136 17.071 13.230 1.00 92.31 135 VAL A CA 1
ATOM 1055 C C . VAL A 1 135 ? -0.703 16.549 13.169 1.00 92.31 135 VAL A C 1
ATOM 1057 O O . VAL A 1 135 ? 0.208 17.193 13.675 1.00 92.31 135 VAL A O 1
ATOM 1060 N N . LEU A 1 136 ? -0.467 15.438 12.469 1.00 90.62 136 LEU A N 1
ATOM 1061 C CA . LEU A 1 136 ? 0.872 14.871 12.337 1.00 90.62 136 LEU A CA 1
ATOM 1062 C C . LEU A 1 136 ? 1.852 15.848 11.674 1.00 90.62 136 LEU A C 1
ATOM 1064 O O . LEU A 1 136 ? 2.948 16.059 12.183 1.00 90.62 136 LEU A O 1
ATOM 1068 N N . LYS A 1 137 ? 1.428 16.514 10.596 1.00 93.69 137 LYS A N 1
ATOM 1069 C CA . LYS A 1 137 ? 2.182 17.582 9.926 1.00 93.69 137 LYS A CA 1
ATOM 1070 C C . LYS A 1 137 ? 2.590 18.703 10.888 1.00 93.69 137 LYS A C 1
ATOM 1072 O O . LYS A 1 137 ? 3.694 19.218 10.758 1.00 93.69 137 LYS A O 1
ATOM 1077 N N . GLN A 1 138 ? 1.717 19.106 11.813 1.00 93.69 138 GLN A N 1
ATOM 1078 C CA . GLN A 1 138 ? 2.040 20.147 12.797 1.00 93.69 138 GLN A CA 1
ATOM 1079 C C . GLN A 1 138 ? 3.136 19.699 13.769 1.00 93.69 138 GLN A C 1
ATOM 1081 O O . GLN A 1 138 ? 3.955 20.520 14.164 1.00 93.69 138 GLN A O 1
ATOM 1086 N N . PHE A 1 139 ? 3.175 18.411 14.119 1.00 90.25 139 PHE A N 1
ATOM 1087 C CA . PHE A 1 139 ? 4.157 17.871 15.059 1.00 90.25 139 PHE A CA 1
ATOM 1088 C C . PHE A 1 139 ? 5.515 17.553 14.428 1.00 90.25 139 PHE A C 1
ATOM 1090 O O . PHE A 1 139 ? 6.538 17.836 15.040 1.00 90.25 139 PHE A O 1
ATOM 1097 N N . ILE A 1 140 ? 5.544 16.953 13.232 1.00 88.88 140 ILE A N 1
ATOM 1098 C CA . ILE A 1 140 ? 6.793 16.436 12.630 1.00 88.88 140 ILE A CA 1
ATOM 1099 C C . ILE A 1 140 ? 7.203 17.135 11.328 1.00 88.88 140 ILE A C 1
ATOM 1101 O O . ILE A 1 140 ? 8.195 16.753 10.708 1.00 88.88 140 ILE A O 1
ATOM 1105 N N . GLY A 1 141 ? 6.449 18.152 10.910 1.00 91.62 141 GLY A N 1
ATOM 1106 C CA . GLY A 1 141 ? 6.713 18.931 9.707 1.00 91.62 141 GLY A CA 1
ATOM 1107 C C . GLY A 1 141 ? 6.068 18.369 8.437 1.00 91.62 141 GLY A C 1
ATOM 1108 O O . GLY A 1 141 ? 5.688 17.202 8.334 1.00 91.62 141 GLY A O 1
ATOM 1109 N N . ASP A 1 142 ? 5.941 19.242 7.439 1.00 91.75 142 ASP A N 1
ATOM 1110 C CA . ASP A 1 142 ? 5.331 18.926 6.138 1.00 91.75 142 ASP A CA 1
ATOM 1111 C C . ASP A 1 142 ? 6.288 18.205 5.179 1.00 91.75 142 ASP A C 1
ATOM 1113 O O . ASP A 1 142 ? 5.859 17.535 4.246 1.00 91.75 142 ASP A O 1
ATOM 1117 N N . GLU A 1 143 ? 7.591 18.340 5.419 1.00 90.62 143 GLU A N 1
ATOM 1118 C CA . GLU A 1 143 ? 8.673 17.713 4.649 1.00 90.62 143 GLU A CA 1
ATOM 1119 C C . GLU A 1 143 ? 9.104 16.379 5.276 1.00 90.62 143 GLU A C 1
ATOM 1121 O O . GLU A 1 143 ? 10.215 15.889 5.076 1.00 90.62 143 GLU A O 1
ATOM 1126 N N . ASN A 1 144 ? 8.207 15.770 6.050 1.00 90.19 144 ASN A N 1
ATOM 1127 C CA . ASN A 1 144 ? 8.371 14.420 6.545 1.00 90.19 144 ASN A CA 1
ATOM 1128 C C . ASN A 1 144 ? 7.802 13.419 5.526 1.00 90.19 144 ASN A C 1
ATOM 1130 O O . ASN A 1 144 ? 6.663 13.532 5.068 1.00 90.19 144 ASN A O 1
ATOM 1134 N N . THR A 1 145 ? 8.580 12.396 5.189 1.00 88.50 145 THR A N 1
ATOM 1135 C CA . THR A 1 145 ? 8.232 11.390 4.173 1.00 88.50 145 THR A CA 1
ATOM 1136 C C . THR A 1 145 ? 6.970 10.604 4.504 1.00 88.50 145 THR A C 1
ATOM 1138 O O . THR A 1 145 ? 6.194 10.294 3.602 1.00 88.50 145 THR A O 1
ATOM 1141 N N . MET A 1 146 ? 6.723 10.311 5.782 1.00 88.62 146 MET A N 1
ATOM 1142 C CA . MET A 1 146 ? 5.495 9.652 6.218 1.00 88.62 146 MET A CA 1
ATOM 1143 C C . MET A 1 146 ? 4.286 10.567 6.006 1.00 88.62 146 MET A C 1
ATOM 1145 O O . MET A 1 146 ? 3.277 10.105 5.477 1.00 88.62 146 MET A O 1
ATOM 1149 N N . VAL A 1 147 ? 4.389 11.858 6.343 1.00 92.62 147 VAL A N 1
ATOM 1150 C CA . VAL A 1 147 ? 3.317 12.848 6.117 1.00 92.62 147 VAL A CA 1
ATOM 1151 C C . VAL A 1 147 ? 3.013 12.981 4.627 1.00 92.62 147 VAL A C 1
ATOM 1153 O O . VAL A 1 147 ? 1.852 12.894 4.223 1.00 92.62 147 VAL A O 1
ATOM 1156 N N . LEU A 1 148 ? 4.042 13.115 3.788 1.00 93.69 148 LEU A N 1
ATOM 1157 C CA . LEU A 1 148 ? 3.872 13.188 2.335 1.00 93.69 148 LEU A CA 1
ATOM 1158 C C . LEU A 1 148 ? 3.288 11.902 1.741 1.00 93.69 148 LEU A C 1
ATOM 1160 O O . LEU A 1 148 ? 2.460 11.956 0.826 1.00 93.69 148 LEU A O 1
ATOM 1164 N N . HIS A 1 149 ? 3.675 10.736 2.259 1.00 91.94 149 HIS A N 1
ATOM 1165 C CA . HIS A 1 149 ? 3.082 9.467 1.842 1.00 91.94 149 HIS 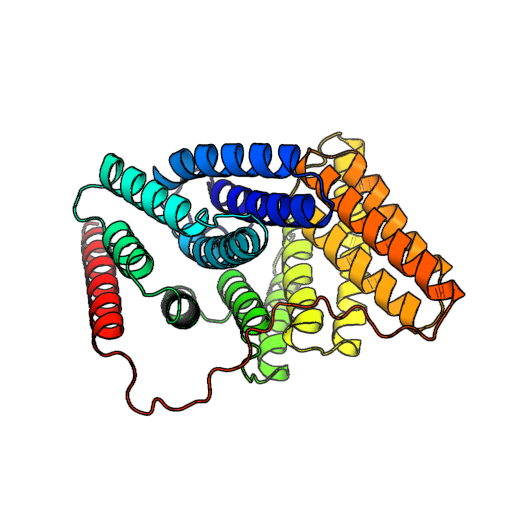A CA 1
ATOM 1166 C C . HIS A 1 149 ? 1.618 9.359 2.272 1.00 91.94 149 HIS A C 1
ATOM 1168 O O . HIS A 1 149 ? 0.772 8.967 1.471 1.00 91.94 149 HIS A O 1
ATOM 1174 N N . MET A 1 150 ? 1.275 9.768 3.496 1.00 93.50 150 MET A N 1
ATOM 1175 C CA . MET A 1 150 ? -0.120 9.805 3.941 1.00 93.50 150 MET A CA 1
ATOM 1176 C C . MET A 1 150 ? -0.961 10.744 3.070 1.00 93.50 150 MET A C 1
ATOM 1178 O O . MET A 1 150 ? -2.042 10.344 2.643 1.00 93.50 150 MET A O 1
ATOM 1182 N N . TRP A 1 151 ? -0.445 11.926 2.710 1.00 95.56 151 TRP A N 1
ATOM 1183 C CA . TRP A 1 151 ? -1.079 12.800 1.714 1.00 95.56 151 TRP A CA 1
ATOM 1184 C C . TRP A 1 151 ? -1.237 12.117 0.355 1.00 95.56 151 TRP A C 1
ATOM 1186 O O . TRP A 1 151 ? -2.297 12.200 -0.257 1.00 95.56 151 TRP A O 1
ATOM 1196 N N . SER A 1 152 ? -0.214 11.401 -0.114 1.00 93.94 152 SER A N 1
ATOM 1197 C CA . SER A 1 152 ? -0.262 10.673 -1.389 1.00 93.94 152 SER A CA 1
ATOM 1198 C C . SER A 1 152 ? -1.348 9.598 -1.393 1.00 93.94 152 SER A C 1
ATOM 1200 O O . SER A 1 152 ? -2.064 9.438 -2.380 1.00 93.94 152 SER A O 1
ATOM 1202 N N . VAL A 1 153 ? -1.502 8.871 -0.286 1.00 91.69 153 VAL A N 1
ATOM 1203 C CA . VAL A 1 153 ? -2.579 7.893 -0.110 1.00 91.69 153 VAL A CA 1
ATOM 1204 C C . VAL A 1 153 ? -3.933 8.595 -0.060 1.00 91.69 153 VAL A C 1
ATOM 1206 O O . VAL A 1 153 ? -4.832 8.200 -0.794 1.00 91.69 153 VAL A O 1
ATOM 1209 N N . PHE A 1 154 ? -4.072 9.644 0.749 1.00 94.50 154 PHE A N 1
ATOM 1210 C CA . PHE A 1 154 ? -5.311 10.405 0.883 1.00 94.50 154 PHE A CA 1
ATOM 1211 C C . PHE A 1 154 ? -5.790 10.948 -0.472 1.00 94.50 154 PHE A C 1
ATOM 1213 O O . PHE A 1 154 ? -6.878 10.612 -0.936 1.00 94.50 154 PHE A O 1
ATOM 1220 N N . TYR A 1 155 ? -4.939 11.681 -1.188 1.00 93.94 155 TYR A N 1
ATOM 1221 C CA . TYR A 1 155 ? -5.300 12.237 -2.490 1.00 93.94 155 TYR A CA 1
ATOM 1222 C C . TYR A 1 155 ? -5.618 11.169 -3.540 1.00 93.94 155 TYR A C 1
ATOM 1224 O O . TYR A 1 155 ? -6.433 11.417 -4.422 1.00 93.94 155 TYR A O 1
ATOM 1232 N N . ARG A 1 156 ? -5.018 9.972 -3.458 1.00 89.81 156 ARG A N 1
ATOM 1233 C CA . ARG A 1 156 ? -5.375 8.871 -4.363 1.00 89.81 156 ARG A CA 1
ATOM 1234 C C . ARG A 1 156 ? -6.818 8.408 -4.158 1.00 89.81 156 ARG A C 1
ATOM 1236 O O . ARG A 1 156 ? -7.466 8.065 -5.138 1.00 89.81 156 ARG A O 1
ATOM 1243 N N . TYR A 1 157 ? -7.299 8.365 -2.917 1.00 89.19 157 TYR A N 1
ATOM 1244 C CA . TYR A 1 157 ? -8.642 7.866 -2.605 1.00 89.19 157 TYR A CA 1
ATOM 1245 C C . TYR A 1 157 ? -9.742 8.894 -2.866 1.00 89.19 157 TYR A C 1
ATOM 1247 O O . TYR A 1 157 ? -10.800 8.521 -3.363 1.00 89.19 157 TYR A O 1
ATOM 1255 N N . TRP A 1 158 ? -9.496 10.166 -2.550 1.00 90.62 158 TRP A N 1
ATOM 1256 C CA . TRP A 1 158 ? -10.528 11.209 -2.614 1.00 90.62 158 TRP A CA 1
ATOM 1257 C C . TRP A 1 158 ? -10.365 12.201 -3.763 1.00 90.62 158 TRP A C 1
ATOM 1259 O O . TRP A 1 158 ? -11.185 13.097 -3.895 1.00 90.62 158 TRP A O 1
ATOM 1269 N N . ASN A 1 159 ? -9.340 12.036 -4.608 1.00 84.00 159 ASN A N 1
ATOM 1270 C CA . ASN A 1 159 ? -9.105 12.844 -5.811 1.00 84.00 159 ASN A CA 1
ATOM 1271 C C . ASN A 1 159 ? -9.177 14.369 -5.574 1.00 84.00 159 ASN A C 1
ATOM 1273 O O . ASN A 1 159 ? -9.559 15.124 -6.466 1.00 84.00 159 ASN A O 1
ATOM 1277 N N . GLU A 1 160 ? -8.818 14.829 -4.373 1.00 81.50 160 GLU A N 1
ATOM 1278 C CA . GLU A 1 160 ? -8.912 16.247 -4.035 1.00 81.50 160 GLU A CA 1
ATOM 1279 C C . GLU A 1 160 ? -7.919 17.074 -4.862 1.00 81.50 160 GLU A C 1
ATOM 1281 O O . GLU A 1 160 ? -6.792 16.644 -5.150 1.00 81.50 160 GLU A O 1
ATOM 1286 N N . ARG A 1 161 ? -8.351 18.283 -5.246 1.00 76.31 161 ARG A N 1
ATOM 1287 C CA . ARG A 1 161 ? -7.515 19.228 -5.990 1.00 76.31 161 ARG A CA 1
ATOM 1288 C C . ARG A 1 161 ? -6.265 19.545 -5.184 1.00 76.31 161 ARG A C 1
ATOM 1290 O O . ARG A 1 161 ? -6.319 19.827 -3.990 1.00 76.31 161 ARG A O 1
ATOM 1297 N N . ARG A 1 162 ? -5.131 19.551 -5.870 1.00 77.56 162 ARG A N 1
ATOM 1298 C CA . ARG A 1 162 ? -3.848 19.926 -5.291 1.00 77.56 162 ARG A CA 1
ATOM 1299 C C . ARG A 1 162 ? -3.010 20.666 -6.307 1.00 77.56 162 ARG A C 1
ATOM 1301 O O . ARG A 1 162 ? -3.219 20.496 -7.502 1.00 77.56 162 ARG A O 1
ATOM 1308 N N . ASP A 1 163 ? -2.026 21.400 -5.812 1.00 90.19 163 ASP A N 1
ATOM 1309 C CA . ASP A 1 163 ? -0.905 21.867 -6.614 1.00 90.19 163 ASP A CA 1
ATOM 1310 C C . ASP A 1 163 ? 0.069 20.692 -6.845 1.00 90.19 163 ASP A C 1
ATOM 1312 O O . ASP A 1 163 ? 0.756 20.267 -5.904 1.00 90.19 163 ASP A O 1
ATOM 1316 N N . PRO A 1 164 ? 0.121 20.104 -8.058 1.00 91.38 164 PRO A N 1
ATOM 1317 C CA . PRO A 1 164 ? 1.006 18.982 -8.333 1.00 91.38 164 PRO A CA 1
ATOM 1318 C C . PRO A 1 164 ? 2.479 19.386 -8.248 1.00 91.38 164 PRO A C 1
ATOM 1320 O O . PRO A 1 164 ? 3.294 18.564 -7.833 1.00 91.38 164 PRO A O 1
ATOM 1323 N N . ALA A 1 165 ? 2.817 20.626 -8.615 1.00 92.88 165 ALA A N 1
ATOM 1324 C CA . ALA A 1 165 ? 4.193 21.099 -8.671 1.00 92.88 165 ALA A CA 1
ATOM 1325 C C . ALA A 1 165 ? 4.769 21.252 -7.261 1.00 92.88 165 ALA A C 1
ATOM 1327 O O . ALA A 1 165 ? 5.769 20.608 -6.941 1.00 92.88 165 ALA A O 1
ATOM 1328 N N . GLY A 1 166 ? 4.095 22.000 -6.382 1.00 94.75 166 GLY A N 1
ATOM 1329 C CA . GLY A 1 166 ? 4.524 22.164 -4.994 1.00 94.75 166 GLY A CA 1
ATOM 1330 C C . GLY A 1 166 ? 4.547 20.848 -4.212 1.00 94.75 166 GLY A C 1
ATOM 1331 O O . GLY A 1 166 ? 5.421 20.635 -3.372 1.00 94.75 166 GLY A O 1
ATOM 1332 N N . PHE A 1 167 ? 3.629 19.920 -4.504 1.00 94.69 167 PHE A N 1
ATOM 1333 C CA . PHE A 1 167 ? 3.625 18.607 -3.855 1.00 94.69 167 PHE A CA 1
ATOM 1334 C C . PHE A 1 167 ? 4.806 17.726 -4.288 1.00 94.69 167 PHE A C 1
ATOM 1336 O O . PHE A 1 167 ? 5.460 17.124 -3.436 1.00 94.69 167 PHE A O 1
ATOM 1343 N N . LEU A 1 168 ? 5.117 17.667 -5.589 1.00 95.56 168 LEU A N 1
ATOM 1344 C CA . LEU A 1 168 ? 6.266 16.903 -6.095 1.00 95.56 168 LEU A CA 1
ATOM 1345 C C . LEU A 1 168 ? 7.600 17.543 -5.722 1.00 95.56 168 LEU A C 1
ATOM 1347 O O . LEU A 1 168 ? 8.551 16.824 -5.418 1.00 95.56 168 LEU A O 1
ATOM 1351 N N . TRP A 1 169 ? 7.659 18.874 -5.663 1.00 96.06 169 TRP A N 1
ATOM 1352 C CA . TRP A 1 169 ? 8.854 19.585 -5.224 1.00 96.06 169 TRP A CA 1
ATOM 1353 C C . TRP A 1 169 ? 9.287 19.155 -3.820 1.00 96.06 169 TRP A C 1
ATOM 1355 O O . TRP A 1 169 ? 10.472 18.949 -3.601 1.00 96.06 169 TRP A O 1
ATOM 1365 N N . LYS A 1 170 ? 8.353 18.909 -2.889 1.00 95.44 170 LYS A N 1
ATOM 1366 C CA . LYS A 1 170 ? 8.692 18.414 -1.540 1.00 95.44 170 LYS A CA 1
ATOM 1367 C C . LYS A 1 170 ? 9.359 17.041 -1.565 1.00 95.44 170 LYS A C 1
ATOM 1369 O O . LYS A 1 170 ? 10.328 16.814 -0.847 1.00 95.44 170 LYS A O 1
ATOM 1374 N N . PHE A 1 171 ? 8.876 16.128 -2.410 1.00 94.38 171 PHE A N 1
ATOM 1375 C CA . PHE A 1 171 ? 9.520 14.824 -2.589 1.00 94.38 171 PHE A CA 1
ATOM 1376 C C . PHE A 1 171 ? 10.909 14.953 -3.202 1.00 94.38 171 PHE A C 1
ATOM 1378 O O . PHE A 1 171 ? 11.841 14.284 -2.755 1.00 94.38 171 PHE A O 1
ATOM 1385 N N . TRP A 1 172 ? 11.051 15.814 -4.209 1.00 94.25 172 TRP A N 1
ATOM 1386 C CA . TRP A 1 172 ? 12.345 16.116 -4.805 1.00 94.25 172 TRP A CA 1
ATOM 1387 C C . TRP A 1 172 ? 13.303 16.734 -3.780 1.00 94.25 172 TRP A C 1
ATOM 1389 O O . TRP A 1 172 ? 14.415 16.244 -3.642 1.00 94.25 172 TRP A O 1
ATOM 1399 N N . TYR A 1 173 ? 12.860 17.727 -3.007 1.00 93.38 173 TYR A N 1
ATOM 1400 C CA . TYR A 1 173 ? 13.651 18.402 -1.979 1.00 93.38 173 TYR A CA 1
ATOM 1401 C C . TYR A 1 173 ? 14.184 17.411 -0.945 1.00 93.38 173 TYR A C 1
ATOM 1403 O O . TYR A 1 173 ? 15.384 17.389 -0.675 1.00 93.38 173 TYR A O 1
ATOM 1411 N N . ILE A 1 174 ? 13.317 16.535 -0.427 1.00 90.50 174 ILE A N 1
ATOM 1412 C CA . ILE A 1 174 ? 13.732 15.467 0.483 1.00 90.50 174 ILE A CA 1
ATOM 1413 C C . ILE A 1 174 ? 14.739 14.561 -0.220 1.00 90.50 174 ILE A C 1
ATOM 1415 O O . ILE A 1 174 ? 15.832 14.373 0.287 1.00 90.50 174 ILE A O 1
ATOM 1419 N N . ARG A 1 175 ? 14.440 14.035 -1.411 1.00 88.31 175 ARG A N 1
ATOM 1420 C CA . ARG A 1 175 ? 15.380 13.152 -2.118 1.00 88.31 175 ARG A CA 1
ATOM 1421 C C . ARG A 1 175 ? 16.754 13.813 -2.315 1.00 88.31 175 ARG A C 1
ATOM 1423 O O . ARG A 1 175 ? 17.757 13.181 -2.004 1.00 88.31 175 ARG A O 1
ATOM 1430 N N . SER A 1 176 ? 16.798 15.074 -2.743 1.00 88.81 176 SER A N 1
ATOM 1431 C CA . SER A 1 176 ? 18.027 15.848 -2.968 1.00 88.81 176 SER A CA 1
ATOM 1432 C C . SER A 1 176 ? 18.800 16.119 -1.679 1.00 88.81 176 SER A C 1
ATOM 1434 O O . SER A 1 176 ? 20.015 15.934 -1.638 1.00 88.81 176 SER A O 1
ATOM 1436 N N . LYS A 1 177 ? 18.108 16.510 -0.599 1.00 85.25 177 LYS A N 1
ATOM 1437 C CA . LYS A 1 177 ? 18.723 16.704 0.722 1.00 85.25 177 LYS A CA 1
ATOM 1438 C C . LYS A 1 177 ? 19.386 15.422 1.210 1.00 85.25 177 LYS A C 1
ATOM 1440 O O . LYS A 1 177 ? 20.460 15.477 1.800 1.00 85.25 177 LYS A O 1
ATOM 1445 N N . TYR A 1 178 ? 18.756 14.281 0.941 1.00 81.06 178 TYR A N 1
ATOM 1446 C CA . TYR A 1 178 ? 19.324 12.996 1.303 1.00 81.06 178 TYR A CA 1
ATOM 1447 C C . TYR A 1 178 ? 20.528 12.705 0.405 1.00 81.06 178 TYR A C 1
ATOM 1449 O O . TYR A 1 178 ? 21.618 12.580 0.942 1.00 81.06 178 TYR A O 1
ATOM 1457 N N . SER A 1 179 ? 20.409 12.749 -0.924 1.00 79.62 179 SER A N 1
ATOM 1458 C CA . SER A 1 179 ? 21.530 12.503 -1.853 1.00 79.62 179 SER A CA 1
ATOM 1459 C C . SER A 1 179 ? 22.806 13.311 -1.569 1.00 79.62 179 SER A C 1
ATOM 1461 O O . SER A 1 179 ? 23.896 12.798 -1.797 1.00 79.62 179 SER A O 1
ATOM 1463 N N . ASN A 1 180 ? 22.691 14.529 -1.031 1.00 76.06 180 ASN A N 1
ATOM 1464 C CA . ASN A 1 180 ? 23.835 15.402 -0.745 1.00 76.06 180 ASN A CA 1
ATOM 1465 C C . ASN A 1 180 ? 24.463 15.205 0.654 1.00 76.06 180 ASN A C 1
ATOM 1467 O O . ASN A 1 180 ? 25.442 15.876 0.969 1.00 76.06 180 ASN A O 1
ATOM 1471 N N . GLY A 1 181 ? 23.888 14.353 1.515 1.00 58.38 181 GLY A N 1
ATOM 1472 C CA . GLY A 1 181 ? 24.151 14.372 2.961 1.00 58.38 181 GLY A CA 1
ATOM 1473 C C . GLY A 1 181 ? 24.945 13.211 3.582 1.00 58.38 181 GLY A C 1
ATOM 1474 O O . GLY A 1 181 ? 25.683 13.480 4.524 1.00 58.38 181 GLY A O 1
ATOM 1475 N N . GLN A 1 182 ? 24.815 11.947 3.138 1.00 60.62 182 GLN A N 1
ATOM 1476 C CA . GLN A 1 182 ? 25.426 10.760 3.795 1.00 60.62 182 GLN A CA 1
ATOM 1477 C C . GLN A 1 182 ? 25.511 9.508 2.882 1.00 60.62 182 GLN A C 1
ATOM 1479 O O . GLN A 1 182 ? 24.853 9.431 1.848 1.00 60.62 182 GLN A O 1
ATOM 1484 N N . LEU A 1 183 ? 26.297 8.497 3.298 1.00 55.75 183 LEU A N 1
ATOM 1485 C CA . LEU A 1 183 ? 26.246 7.105 2.811 1.00 55.75 183 LEU A CA 1
ATOM 1486 C C . LEU A 1 183 ? 24.951 6.439 3.308 1.00 55.75 183 LEU A C 1
ATOM 1488 O O . LEU A 1 183 ? 24.860 6.061 4.476 1.00 55.75 183 LEU A O 1
ATOM 1492 N N . TYR A 1 184 ? 23.941 6.293 2.449 1.00 70.00 184 TYR A N 1
ATOM 1493 C CA . TYR A 1 184 ? 22.698 5.604 2.818 1.00 70.00 184 TYR A CA 1
ATOM 1494 C C . TYR A 1 184 ? 22.740 4.130 2.458 1.00 70.00 184 TYR A C 1
ATOM 1496 O O . TYR A 1 184 ? 23.344 3.727 1.463 1.00 70.00 184 TYR A O 1
ATOM 1504 N N . ASN A 1 185 ? 21.988 3.337 3.220 1.00 86.00 185 ASN A N 1
ATOM 1505 C CA . ASN A 1 185 ? 21.605 2.023 2.738 1.00 86.00 185 ASN A CA 1
ATOM 1506 C C . ASN A 1 185 ? 20.653 2.159 1.536 1.00 86.00 185 ASN A C 1
ATOM 1508 O O . ASN A 1 185 ? 19.843 3.088 1.441 1.00 86.00 185 ASN A O 1
ATOM 1512 N N . ALA A 1 186 ? 20.766 1.218 0.604 1.00 87.94 186 ALA A N 1
ATOM 1513 C CA . ALA A 1 186 ? 19.979 1.205 -0.623 1.00 87.94 186 ALA A CA 1
ATOM 1514 C C . ALA A 1 186 ? 18.462 1.188 -0.349 1.00 87.94 186 ALA A C 1
ATOM 1516 O O . ALA A 1 186 ? 17.704 1.870 -1.036 1.00 87.94 186 ALA A O 1
ATOM 1517 N N . GLU A 1 187 ? 18.012 0.514 0.714 1.00 89.81 187 GLU A N 1
ATOM 1518 C CA . GLU A 1 187 ? 16.597 0.455 1.104 1.00 89.81 187 GLU A CA 1
ATOM 1519 C C . GLU A 1 187 ? 15.971 1.843 1.325 1.00 89.81 187 GLU A C 1
ATOM 1521 O O . GLU A 1 187 ? 14.844 2.108 0.887 1.00 89.81 187 GLU A O 1
ATOM 1526 N N . THR A 1 188 ? 16.685 2.756 1.990 1.00 88.81 188 THR A N 1
ATOM 1527 C CA . THR A 1 188 ? 16.170 4.107 2.254 1.00 88.81 188 THR A CA 1
ATOM 1528 C C . THR A 1 188 ? 16.061 4.914 0.961 1.00 88.81 188 THR A C 1
ATOM 1530 O O . THR A 1 188 ? 15.044 5.578 0.738 1.00 88.81 188 THR A O 1
ATOM 1533 N N . ALA A 1 189 ? 17.054 4.808 0.074 1.00 90.62 189 ALA A N 1
ATOM 1534 C CA . ALA A 1 189 ? 17.033 5.461 -1.234 1.00 90.62 189 ALA A CA 1
ATOM 1535 C C . ALA A 1 189 ? 15.888 4.937 -2.121 1.00 90.62 189 ALA A C 1
ATOM 1537 O O . ALA A 1 189 ? 15.151 5.730 -2.720 1.00 90.62 189 ALA A O 1
ATOM 1538 N N . ILE A 1 190 ? 15.681 3.617 -2.136 1.00 93.50 190 ILE A N 1
ATOM 1539 C CA . ILE A 1 190 ? 14.577 2.954 -2.844 1.00 93.50 190 ILE A CA 1
ATOM 1540 C C . ILE A 1 190 ? 13.232 3.418 -2.282 1.00 93.50 190 ILE A C 1
ATOM 1542 O O . ILE A 1 190 ? 12.338 3.778 -3.042 1.00 93.50 190 ILE A O 1
ATOM 1546 N N . THR A 1 191 ? 13.090 3.496 -0.957 1.00 91.56 191 THR A N 1
ATOM 1547 C CA . THR A 1 191 ? 11.852 3.948 -0.301 1.00 91.56 191 THR A CA 1
ATOM 1548 C C . THR A 1 191 ? 11.491 5.390 -0.672 1.00 91.56 191 THR A C 1
ATOM 1550 O O . THR A 1 191 ? 10.341 5.682 -1.005 1.00 91.56 191 THR A O 1
ATOM 1553 N N . LEU A 1 192 ? 12.464 6.305 -0.636 1.00 92.25 192 LEU A N 1
ATOM 1554 C CA . LEU A 1 192 ? 12.259 7.705 -1.018 1.00 92.25 192 LEU A CA 1
ATOM 1555 C C . LEU A 1 192 ? 11.851 7.833 -2.489 1.00 92.25 192 LEU A C 1
ATOM 1557 O O . LEU A 1 192 ? 10.887 8.532 -2.817 1.00 92.25 192 LEU A O 1
ATOM 1561 N N . SER A 1 193 ? 12.561 7.122 -3.364 1.00 94.62 193 SER A N 1
ATOM 1562 C CA . SER A 1 193 ? 12.274 7.090 -4.798 1.00 94.62 193 SER A CA 1
ATOM 1563 C C . SER A 1 193 ? 10.908 6.467 -5.084 1.00 94.62 193 SER A C 1
ATOM 1565 O O . SER A 1 193 ? 10.174 6.983 -5.925 1.00 94.62 193 SER A O 1
ATOM 1567 N N . TYR A 1 194 ? 10.511 5.438 -4.331 1.00 95.69 194 TYR A N 1
ATOM 1568 C CA . TYR A 1 194 ? 9.183 4.837 -4.396 1.00 95.69 194 TYR A CA 1
ATOM 1569 C C . TYR A 1 194 ? 8.077 5.833 -4.072 1.00 95.69 194 TYR A C 1
ATOM 1571 O O . TYR A 1 194 ? 7.153 5.980 -4.870 1.00 95.69 194 TYR A O 1
ATOM 1579 N N . TYR A 1 195 ? 8.165 6.559 -2.957 1.00 94.94 195 TYR A N 1
ATOM 1580 C CA . TYR A 1 195 ? 7.122 7.525 -2.610 1.00 94.94 195 TYR A CA 1
ATOM 1581 C C . TYR A 1 195 ? 7.033 8.677 -3.613 1.00 94.94 195 TYR A C 1
ATOM 1583 O O . TYR A 1 195 ? 5.927 9.063 -3.994 1.00 94.94 195 TYR A O 1
ATOM 1591 N N . HIS A 1 196 ? 8.173 9.169 -4.108 1.00 95.69 196 HIS A N 1
ATOM 1592 C CA . HIS A 1 196 ? 8.191 10.192 -5.152 1.00 95.69 196 HIS A CA 1
ATOM 1593 C C . HIS A 1 196 ? 7.557 9.674 -6.454 1.00 95.69 196 HIS A C 1
ATOM 1595 O O . HIS A 1 196 ? 6.641 10.299 -6.992 1.00 95.69 196 HIS A O 1
ATOM 1601 N N . ALA A 1 197 ? 7.982 8.502 -6.931 1.00 96.62 197 ALA A N 1
ATOM 1602 C CA . ALA A 1 197 ? 7.436 7.881 -8.133 1.00 96.62 197 ALA A CA 1
ATOM 1603 C C . ALA A 1 197 ? 5.931 7.615 -8.000 1.00 96.62 197 ALA A C 1
ATOM 1605 O O . ALA A 1 197 ? 5.164 7.915 -8.912 1.00 96.62 197 ALA A O 1
ATOM 1606 N N . TYR A 1 198 ? 5.489 7.112 -6.847 1.00 95.38 198 TYR A N 1
ATOM 1607 C CA . TYR A 1 198 ? 4.082 6.871 -6.548 1.00 95.38 198 TYR A CA 1
ATOM 1608 C C . TYR A 1 198 ? 3.266 8.169 -6.603 1.00 95.38 198 TYR A C 1
ATOM 1610 O O . TYR A 1 198 ? 2.217 8.210 -7.254 1.00 95.38 198 TYR A O 1
ATOM 1618 N N . ALA A 1 199 ? 3.751 9.235 -5.956 1.00 95.50 199 ALA A N 1
ATOM 1619 C CA . ALA A 1 199 ? 3.104 10.541 -5.947 1.00 95.50 199 ALA A CA 1
ATOM 1620 C C . ALA A 1 199 ? 2.999 11.141 -7.355 1.00 95.50 199 ALA A C 1
ATOM 1622 O O . ALA A 1 199 ? 1.929 11.624 -7.729 1.00 95.50 199 ALA A O 1
ATOM 1623 N N . ALA A 1 200 ? 4.070 11.069 -8.150 1.00 95.81 200 ALA A N 1
ATOM 1624 C CA . ALA A 1 200 ? 4.085 11.548 -9.531 1.00 95.81 200 ALA A CA 1
ATOM 1625 C C . ALA A 1 200 ? 3.123 10.746 -10.419 1.00 95.81 200 ALA A C 1
ATOM 1627 O O . ALA A 1 200 ? 2.301 11.333 -11.127 1.00 95.81 200 ALA A O 1
ATOM 1628 N N . TYR A 1 201 ? 3.176 9.414 -10.318 1.00 94.50 201 TYR A N 1
ATOM 1629 C CA . TYR A 1 201 ? 2.447 8.492 -11.185 1.00 94.50 201 TYR A CA 1
ATOM 1630 C C . TYR A 1 201 ? 0.944 8.434 -10.883 1.00 94.50 201 TYR A C 1
ATOM 1632 O O . TYR A 1 201 ? 0.131 8.770 -11.742 1.00 94.50 201 TYR A O 1
ATOM 1640 N N . TYR A 1 202 ? 0.543 8.024 -9.673 1.00 91.12 202 TYR A N 1
ATOM 1641 C CA . TYR A 1 202 ? -0.883 7.833 -9.360 1.00 91.12 202 TYR A CA 1
ATOM 1642 C C . TYR A 1 202 ? -1.581 9.121 -8.997 1.00 91.12 202 TYR A C 1
ATOM 1644 O O . TYR A 1 202 ? -2.767 9.292 -9.271 1.00 91.12 202 TYR A O 1
ATOM 1652 N N . VAL A 1 203 ? -0.862 9.985 -8.295 1.00 91.44 203 VAL A N 1
ATOM 1653 C CA . VAL A 1 203 ? -1.525 10.985 -7.486 1.00 91.44 203 VAL A CA 1
ATOM 1654 C C . VAL A 1 203 ? -1.528 12.326 -8.231 1.00 91.44 203 VAL A C 1
ATOM 1656 O O . VAL A 1 203 ? -2.565 12.971 -8.316 1.00 91.44 203 VAL A O 1
ATOM 1659 N N . CYS A 1 204 ? -0.395 12.740 -8.812 1.00 92.94 204 CYS A N 1
ATOM 1660 C CA . CYS A 1 204 ? -0.298 13.944 -9.646 1.00 92.94 204 CYS A CA 1
ATOM 1661 C C . CYS A 1 204 ? -0.677 13.659 -11.100 1.00 92.94 204 CYS A C 1
ATOM 1663 O O . CYS A 1 204 ? -0.907 14.600 -11.851 1.00 92.94 204 CYS A O 1
ATOM 1665 N N . ARG A 1 205 ? -0.697 12.377 -11.497 1.00 92.00 205 ARG A N 1
ATOM 1666 C CA . ARG A 1 205 ? -0.918 11.924 -12.878 1.00 92.00 205 ARG A CA 1
ATOM 1667 C C . ARG A 1 205 ? 0.059 12.561 -13.879 1.00 92.00 205 ARG A C 1
ATOM 1669 O O . ARG A 1 205 ? -0.246 12.679 -15.059 1.00 92.00 205 ARG A O 1
ATOM 1676 N N . GLN A 1 206 ? 1.253 12.930 -13.411 1.00 93.44 206 GLN A N 1
ATOM 1677 C CA . GLN A 1 206 ? 2.323 13.522 -14.214 1.00 93.44 206 GLN A CA 1
ATOM 1678 C C . GLN A 1 206 ? 3.215 12.403 -14.759 1.00 93.44 206 GLN A C 1
ATOM 1680 O O . GLN A 1 206 ? 4.333 12.191 -14.289 1.00 93.44 206 GLN A O 1
ATOM 1685 N N . ARG A 1 207 ? 2.679 11.624 -15.704 1.00 92.12 207 ARG A N 1
ATOM 1686 C CA . ARG A 1 207 ? 3.296 10.384 -16.209 1.00 92.12 207 ARG A CA 1
ATOM 1687 C C . ARG A 1 207 ? 4.694 10.596 -16.787 1.00 92.12 207 ARG A C 1
ATOM 1689 O O . ARG A 1 207 ? 5.602 9.853 -16.429 1.00 92.12 207 ARG A O 1
ATOM 1696 N N . GLU A 1 208 ? 4.877 11.642 -17.587 1.00 92.88 208 GLU A N 1
ATOM 1697 C CA . GLU A 1 208 ? 6.180 11.967 -18.180 1.00 92.88 208 GLU A CA 1
ATOM 1698 C C . GLU A 1 208 ? 7.225 12.328 -17.118 1.00 92.88 208 GLU A C 1
ATOM 1700 O O . GLU A 1 208 ? 8.356 11.852 -17.181 1.00 92.88 208 GLU A O 1
ATOM 1705 N N . LEU A 1 209 ? 6.836 13.077 -16.077 1.00 93.62 209 LEU A N 1
ATOM 1706 C CA . LEU A 1 209 ? 7.723 13.375 -14.944 1.00 93.62 209 LEU A CA 1
ATOM 1707 C C . LEU A 1 209 ? 8.016 12.127 -14.099 1.00 93.62 209 LEU A C 1
ATOM 1709 O O . LEU A 1 209 ? 9.122 11.961 -13.589 1.00 93.62 209 LEU A O 1
ATOM 1713 N N . ALA A 1 210 ? 7.032 11.237 -13.945 1.00 95.75 210 ALA A N 1
ATOM 1714 C CA . ALA A 1 210 ? 7.185 10.002 -13.186 1.00 95.75 210 ALA A CA 1
ATOM 1715 C C . ALA A 1 210 ? 8.116 9.001 -13.884 1.00 95.75 210 ALA A C 1
ATOM 1717 O O . ALA A 1 210 ? 8.793 8.227 -13.210 1.00 95.75 210 ALA A O 1
ATOM 1718 N N . ARG A 1 211 ? 8.156 9.003 -15.220 1.00 96.75 211 ARG A N 1
ATOM 1719 C CA . ARG A 1 211 ? 8.850 7.998 -16.029 1.00 96.75 211 ARG A CA 1
ATOM 1720 C C . ARG A 1 211 ? 10.330 7.802 -15.682 1.00 96.75 211 ARG A C 1
ATOM 1722 O O . ARG A 1 211 ? 10.678 6.670 -15.348 1.00 96.75 211 ARG A O 1
ATOM 1729 N N . PRO A 1 212 ? 11.206 8.825 -15.700 1.00 97.31 212 PRO A N 1
ATOM 1730 C CA . PRO A 1 212 ? 12.615 8.626 -15.350 1.00 97.31 212 PRO A CA 1
ATOM 1731 C C . PRO A 1 212 ? 12.795 8.133 -13.905 1.00 97.31 212 PRO A C 1
ATOM 1733 O O . PRO A 1 212 ? 13.662 7.304 -13.636 1.00 97.31 212 PRO A O 1
ATOM 1736 N N . ILE A 1 213 ? 11.936 8.579 -12.981 1.00 96.44 213 ILE A N 1
ATOM 1737 C CA . ILE A 1 213 ? 11.972 8.168 -11.570 1.00 96.44 213 ILE A CA 1
ATOM 1738 C C . ILE A 1 213 ? 11.602 6.687 -11.435 1.00 96.44 213 ILE A C 1
ATOM 1740 O O . ILE A 1 213 ? 12.287 5.945 -10.739 1.00 96.44 213 ILE A O 1
ATOM 1744 N N . VAL A 1 214 ? 10.538 6.253 -12.114 1.00 97.94 214 VAL A N 1
ATOM 1745 C CA . VAL A 1 214 ? 10.060 4.864 -12.124 1.00 97.94 214 VAL A CA 1
ATOM 1746 C C . VAL A 1 214 ? 11.089 3.918 -12.744 1.00 97.94 214 VAL A C 1
ATOM 1748 O O . VAL A 1 214 ? 11.301 2.837 -12.204 1.00 97.94 214 VAL A O 1
ATOM 1751 N N . MET A 1 215 ? 11.738 4.318 -13.842 1.00 98.19 215 MET A N 1
ATOM 1752 C CA . MET A 1 215 ? 12.766 3.503 -14.503 1.00 98.19 215 MET A CA 1
ATOM 1753 C C . MET A 1 215 ? 13.983 3.287 -13.595 1.00 98.19 215 MET A C 1
ATOM 1755 O O . MET A 1 215 ? 14.421 2.153 -13.428 1.00 98.19 215 MET A O 1
ATOM 1759 N N . SER A 1 216 ? 14.487 4.356 -12.965 1.00 97.44 216 SER A N 1
ATOM 1760 C CA . SER A 1 216 ? 15.575 4.268 -11.977 1.00 97.44 216 SER A CA 1
ATOM 1761 C C . SER A 1 216 ? 15.165 3.409 -10.780 1.00 97.44 216 SER A C 1
ATOM 1763 O O . SER A 1 216 ? 15.878 2.476 -10.432 1.00 97.44 216 SER A O 1
ATOM 1765 N N . LEU A 1 217 ? 13.973 3.645 -10.223 1.00 97.81 217 LEU A N 1
ATOM 1766 C CA . LEU A 1 217 ? 13.450 2.865 -9.103 1.00 97.81 217 LEU A CA 1
ATOM 1767 C C . LEU A 1 217 ? 13.359 1.369 -9.416 1.00 97.81 217 LEU A C 1
ATOM 1769 O O . LEU A 1 217 ? 13.645 0.552 -8.546 1.00 97.81 217 LEU A O 1
ATOM 1773 N N . PHE A 1 218 ? 12.939 1.009 -10.632 1.00 98.56 218 PHE A N 1
ATOM 1774 C CA . PHE A 1 218 ? 12.853 -0.388 -11.044 1.00 98.56 218 PHE A CA 1
ATOM 1775 C C . PHE A 1 218 ? 14.223 -1.058 -11.048 1.00 98.56 218 PHE A C 1
ATOM 1777 O O . PHE A 1 218 ? 14.335 -2.168 -10.539 1.00 98.56 218 PHE A O 1
ATOM 1784 N N . GLN A 1 219 ? 15.259 -0.392 -11.567 1.00 98.31 219 GLN A N 1
ATOM 1785 C CA . GLN A 1 219 ? 16.611 -0.955 -11.557 1.00 98.31 219 GLN A CA 1
ATOM 1786 C C . GLN A 1 219 ? 17.136 -1.122 -10.130 1.00 98.31 219 GLN A C 1
ATOM 1788 O O . GLN A 1 219 ? 17.508 -2.234 -9.759 1.00 98.31 219 GLN A O 1
ATOM 1793 N N . ASP A 1 220 ? 17.045 -0.072 -9.310 1.00 97.00 220 ASP A N 1
ATOM 1794 C CA . ASP A 1 220 ? 17.533 -0.094 -7.928 1.00 97.00 220 ASP A CA 1
ATOM 1795 C C . ASP A 1 220 ? 16.824 -1.185 -7.100 1.00 97.00 220 ASP A C 1
ATOM 1797 O O . ASP A 1 220 ? 17.455 -1.972 -6.392 1.00 97.00 220 ASP A O 1
ATOM 1801 N N . ALA A 1 221 ? 15.493 -1.276 -7.217 1.00 98.19 221 ALA A N 1
ATOM 1802 C CA . ALA A 1 221 ? 14.703 -2.275 -6.502 1.00 98.19 221 ALA A CA 1
ATOM 1803 C C . ALA A 1 221 ? 14.949 -3.696 -7.026 1.00 98.19 221 ALA A C 1
ATOM 1805 O O . ALA A 1 221 ? 15.023 -4.631 -6.233 1.00 98.19 221 ALA A O 1
ATOM 1806 N N . LYS A 1 222 ? 15.103 -3.878 -8.343 1.00 98.50 222 LYS A N 1
ATOM 1807 C CA . LYS A 1 222 ? 15.428 -5.178 -8.947 1.00 98.50 222 LYS A CA 1
ATOM 1808 C C . LYS A 1 222 ? 16.769 -5.699 -8.438 1.00 98.50 222 LYS A C 1
ATOM 1810 O O . LYS A 1 222 ? 16.865 -6.872 -8.092 1.00 98.50 222 LYS A O 1
ATOM 1815 N N . GLU A 1 223 ? 17.787 -4.846 -8.380 1.00 98.19 223 GLU A N 1
ATOM 1816 C CA . GLU A 1 223 ? 19.117 -5.220 -7.893 1.00 98.19 223 GLU A CA 1
ATOM 1817 C C . GLU A 1 223 ? 19.107 -5.585 -6.405 1.00 98.19 223 GLU A C 1
ATOM 1819 O O . GLU A 1 223 ? 19.665 -6.615 -6.024 1.00 98.19 223 GLU A O 1
ATOM 1824 N N . GLU A 1 224 ? 18.438 -4.792 -5.561 1.00 97.25 224 GLU A N 1
ATOM 1825 C CA . GLU A 1 224 ? 18.321 -5.099 -4.130 1.00 97.25 224 GLU A CA 1
ATOM 1826 C C . GLU A 1 224 ? 17.552 -6.403 -3.890 1.00 97.25 224 GLU A C 1
ATOM 1828 O O . GLU A 1 224 ? 18.040 -7.272 -3.170 1.00 97.25 224 GLU A O 1
ATOM 1833 N N . VAL A 1 225 ? 16.395 -6.601 -4.534 1.00 98.00 225 VAL A N 1
ATOM 1834 C CA . VAL A 1 225 ? 15.631 -7.853 -4.386 1.00 98.00 225 VAL A CA 1
ATOM 1835 C C . VAL A 1 225 ? 16.405 -9.041 -4.961 1.00 98.00 225 VAL A C 1
ATOM 1837 O O . VAL A 1 225 ? 16.370 -10.123 -4.384 1.00 98.00 225 VAL A O 1
ATOM 1840 N N . GLY A 1 226 ? 17.169 -8.851 -6.039 1.00 98.25 226 GLY A N 1
ATOM 1841 C CA . GLY A 1 226 ? 18.096 -9.864 -6.545 1.00 98.25 226 GLY A CA 1
ATOM 1842 C C . GLY A 1 226 ? 19.145 -10.268 -5.503 1.00 98.25 226 GLY A C 1
ATOM 1843 O O . GLY A 1 226 ? 19.380 -11.457 -5.299 1.00 98.25 226 GLY A O 1
ATOM 1844 N N . ARG A 1 227 ? 19.719 -9.303 -4.770 1.00 97.50 227 ARG A N 1
ATOM 1845 C CA . ARG A 1 227 ? 20.629 -9.578 -3.641 1.00 97.50 227 ARG A CA 1
ATOM 1846 C C . ARG A 1 227 ? 19.939 -10.266 -2.462 1.00 97.50 227 ARG A C 1
ATOM 1848 O O . ARG A 1 227 ? 20.575 -11.062 -1.777 1.00 97.50 227 ARG A O 1
ATOM 1855 N N . MET A 1 228 ? 18.667 -9.971 -2.204 1.00 96.75 228 MET A N 1
ATOM 1856 C CA . MET A 1 228 ? 17.873 -10.702 -1.208 1.00 96.75 228 MET A CA 1
ATOM 1857 C C . MET A 1 228 ? 17.645 -12.154 -1.657 1.00 96.75 228 MET A C 1
ATOM 1859 O O . MET A 1 228 ? 17.780 -13.078 -0.857 1.00 96.75 228 MET A O 1
ATOM 1863 N N . ALA A 1 229 ? 17.378 -12.371 -2.950 1.00 97.50 229 ALA A N 1
ATOM 1864 C CA . ALA A 1 229 ? 17.151 -13.691 -3.536 1.00 97.50 229 ALA A CA 1
ATOM 1865 C C . ALA A 1 229 ? 18.383 -14.595 -3.456 1.00 97.50 229 ALA A C 1
ATOM 1867 O O . ALA A 1 229 ? 18.252 -15.754 -3.070 1.00 97.50 229 ALA A O 1
ATOM 1868 N N . THR A 1 230 ? 19.586 -14.074 -3.721 1.00 97.56 230 THR A N 1
ATOM 1869 C CA . THR A 1 230 ? 20.824 -14.864 -3.581 1.00 97.56 230 THR A CA 1
ATOM 1870 C C . THR A 1 230 ? 21.096 -15.308 -2.144 1.00 97.56 230 THR A C 1
ATOM 1872 O O . THR A 1 230 ? 21.777 -16.307 -1.933 1.00 97.56 230 THR A O 1
ATOM 1875 N N . LYS A 1 231 ? 20.540 -14.599 -1.156 1.00 96.81 231 LYS A N 1
ATOM 1876 C CA . LYS A 1 231 ? 20.621 -14.945 0.269 1.00 96.81 231 LYS A CA 1
ATOM 1877 C C . LYS A 1 231 ? 19.448 -15.798 0.761 1.00 96.81 231 LYS A C 1
ATOM 1879 O O . LYS A 1 231 ? 19.454 -16.197 1.920 1.00 96.81 231 LYS A O 1
ATOM 1884 N N . GLY A 1 232 ? 18.445 -16.056 -0.081 1.00 95.38 232 GLY A N 1
ATOM 1885 C CA . GLY A 1 232 ? 17.211 -16.733 0.326 1.00 95.38 232 GLY A CA 1
ATOM 1886 C C . GLY A 1 232 ? 16.339 -15.920 1.293 1.00 95.38 232 GLY A C 1
ATOM 1887 O O . GLY A 1 232 ? 15.545 -16.505 2.020 1.00 95.38 232 GLY A O 1
ATOM 1888 N N . ASP A 1 233 ? 16.476 -14.591 1.311 1.00 95.44 233 ASP A N 1
ATOM 1889 C CA . ASP A 1 233 ? 15.811 -13.684 2.262 1.00 95.44 233 ASP A CA 1
ATOM 1890 C C . ASP A 1 233 ? 14.830 -12.727 1.558 1.00 95.44 233 ASP A C 1
ATOM 1892 O O . ASP A 1 233 ? 14.731 -11.537 1.860 1.00 95.44 233 ASP A O 1
ATOM 1896 N N . VAL A 1 234 ? 14.115 -13.215 0.540 1.00 97.12 234 VAL A N 1
ATOM 1897 C CA . VAL A 1 234 ? 13.084 -12.402 -0.121 1.00 97.12 234 VAL A CA 1
ATOM 1898 C C . VAL A 1 234 ? 11.827 -12.404 0.741 1.00 97.12 234 VAL A C 1
ATOM 1900 O O . VAL A 1 234 ? 11.098 -13.389 0.814 1.00 97.12 234 VAL A O 1
ATOM 1903 N N . HIS A 1 235 ? 11.540 -11.275 1.373 1.00 95.50 235 HIS A N 1
ATOM 1904 C CA . HIS A 1 235 ? 10.341 -11.071 2.180 1.00 95.50 235 HIS A CA 1
ATOM 1905 C C . HIS A 1 235 ? 9.651 -9.763 1.794 1.00 95.50 235 HIS A C 1
ATOM 1907 O O . HIS A 1 235 ? 10.272 -8.863 1.217 1.00 95.50 235 HIS A O 1
ATOM 1913 N N . TRP A 1 236 ? 8.359 -9.649 2.099 1.00 95.38 236 TRP A N 1
ATOM 1914 C CA . TRP A 1 236 ? 7.587 -8.473 1.730 1.00 95.38 236 TRP A CA 1
ATOM 1915 C C . TRP A 1 236 ? 7.995 -7.256 2.562 1.00 95.38 236 TRP A C 1
ATOM 1917 O O . TRP A 1 236 ? 7.686 -7.120 3.744 1.00 95.38 236 TRP A O 1
ATOM 1927 N N . SER A 1 237 ? 8.693 -6.343 1.900 1.00 93.19 237 SER A N 1
ATOM 1928 C CA . SER A 1 237 ? 9.227 -5.094 2.433 1.00 93.19 237 SER A CA 1
ATOM 1929 C C . SER A 1 237 ? 8.931 -3.920 1.494 1.00 93.19 237 SER A C 1
ATOM 1931 O O . SER A 1 237 ? 8.403 -4.090 0.389 1.00 93.19 237 SER A O 1
ATOM 1933 N N . LEU A 1 238 ? 9.314 -2.702 1.892 1.00 91.25 238 LEU A N 1
ATOM 1934 C CA . LEU A 1 238 ? 9.201 -1.523 1.024 1.00 91.25 238 LEU A CA 1
ATOM 1935 C C . LEU A 1 238 ? 10.006 -1.665 -0.276 1.00 91.25 238 LEU A C 1
ATOM 1937 O O . LEU A 1 238 ? 9.580 -1.137 -1.301 1.00 91.25 238 LEU A O 1
ATOM 1941 N N . VAL A 1 239 ? 11.111 -2.416 -0.263 1.00 95.88 239 VAL A N 1
ATOM 1942 C CA . VAL A 1 239 ? 11.909 -2.701 -1.464 1.00 95.88 239 VAL A CA 1
ATOM 1943 C C . VAL A 1 239 ? 11.115 -3.570 -2.438 1.00 95.88 239 VAL A C 1
ATOM 1945 O O . VAL A 1 239 ? 10.958 -3.214 -3.604 1.00 95.88 239 VAL A O 1
ATOM 1948 N N . THR A 1 240 ? 10.533 -4.675 -1.966 1.00 97.25 240 THR A N 1
ATOM 1949 C CA . THR A 1 240 ? 9.699 -5.542 -2.821 1.00 97.25 240 THR A CA 1
ATOM 1950 C C . THR A 1 240 ? 8.406 -4.854 -3.277 1.00 97.25 240 THR A C 1
ATOM 1952 O O . THR A 1 240 ? 7.968 -5.054 -4.412 1.00 97.25 240 THR A O 1
ATOM 1955 N N . GLN A 1 241 ? 7.831 -3.966 -2.452 1.00 96.06 241 GLN A N 1
ATOM 1956 C CA . GLN A 1 241 ? 6.723 -3.089 -2.847 1.00 96.06 241 GLN A CA 1
ATOM 1957 C C . GLN A 1 241 ? 7.133 -2.150 -3.981 1.00 96.06 241 GLN A C 1
ATOM 1959 O O . GLN A 1 241 ? 6.394 -2.003 -4.957 1.00 96.06 241 GLN A O 1
ATOM 1964 N N . ALA A 1 242 ? 8.310 -1.530 -3.861 1.00 97.00 242 ALA A N 1
ATOM 1965 C CA . ALA A 1 242 ? 8.867 -0.660 -4.880 1.00 97.00 242 ALA A CA 1
ATOM 1966 C C . ALA A 1 242 ? 9.121 -1.418 -6.186 1.00 97.00 242 ALA A C 1
ATOM 1968 O O . ALA A 1 242 ? 8.756 -0.906 -7.243 1.00 97.00 242 ALA A O 1
ATOM 1969 N N . LEU A 1 243 ? 9.653 -2.645 -6.125 1.00 98.62 243 LEU A N 1
ATOM 1970 C CA . LEU A 1 243 ? 9.819 -3.516 -7.292 1.00 98.62 243 LEU A CA 1
ATOM 1971 C C . LEU A 1 243 ? 8.470 -3.805 -7.962 1.00 98.62 243 LEU A C 1
ATOM 1973 O O . LEU A 1 243 ? 8.311 -3.531 -9.147 1.00 98.62 243 LEU A O 1
ATOM 1977 N N . ALA A 1 244 ? 7.474 -4.288 -7.213 1.00 98.12 244 ALA A N 1
ATOM 1978 C CA . ALA A 1 244 ? 6.157 -4.613 -7.765 1.00 98.12 244 ALA A CA 1
ATOM 1979 C C . ALA A 1 244 ? 5.472 -3.392 -8.408 1.00 98.12 244 ALA A C 1
ATOM 1981 O O . ALA A 1 244 ? 4.899 -3.482 -9.497 1.00 98.12 244 ALA A O 1
ATOM 1982 N N . PHE A 1 245 ? 5.536 -2.234 -7.743 1.00 97.44 245 PHE A N 1
ATOM 1983 C CA . PHE A 1 245 ? 4.989 -0.983 -8.262 1.00 97.44 245 PHE A CA 1
ATOM 1984 C C . PHE A 1 245 ? 5.719 -0.510 -9.524 1.00 97.44 245 PHE A C 1
ATOM 1986 O O . PHE A 1 245 ? 5.070 -0.181 -10.520 1.00 97.44 245 PHE A O 1
ATOM 1993 N N . SER A 1 246 ? 7.049 -0.440 -9.467 1.00 98.31 246 SER A N 1
ATOM 1994 C CA . SER A 1 246 ? 7.863 0.109 -10.548 1.00 98.31 246 SER A CA 1
ATOM 1995 C C . SER A 1 246 ? 7.835 -0.799 -11.769 1.00 98.31 246 SER A C 1
ATOM 1997 O O . SER A 1 246 ? 7.625 -0.285 -12.858 1.00 98.31 246 SER A O 1
ATOM 1999 N N . ALA A 1 247 ? 7.886 -2.124 -11.604 1.00 98.44 247 ALA A N 1
ATOM 2000 C CA . ALA A 1 247 ? 7.721 -3.088 -12.690 1.00 98.44 247 ALA A CA 1
ATOM 2001 C C . ALA A 1 247 ? 6.416 -2.860 -13.457 1.00 98.44 247 ALA A C 1
ATOM 2003 O O . ALA A 1 247 ? 6.423 -2.741 -14.678 1.00 98.44 247 ALA A O 1
ATOM 2004 N N . ARG A 1 248 ? 5.299 -2.694 -12.734 1.00 97.12 248 ARG A N 1
ATOM 2005 C CA . ARG A 1 248 ? 3.994 -2.386 -13.334 1.00 97.12 248 ARG A CA 1
ATOM 2006 C C . ARG A 1 248 ? 4.012 -1.074 -14.118 1.00 97.12 248 ARG A C 1
ATOM 2008 O O . ARG A 1 248 ? 3.464 -1.012 -15.215 1.00 97.12 248 ARG A O 1
ATOM 2015 N N . ALA A 1 249 ? 4.595 -0.022 -13.549 1.00 96.62 249 ALA A N 1
ATOM 2016 C CA . ALA A 1 249 ? 4.633 1.294 -14.181 1.00 96.62 249 ALA A CA 1
ATOM 2017 C C . ALA A 1 249 ? 5.589 1.335 -15.391 1.00 96.62 249 ALA A C 1
ATOM 2019 O O . ALA A 1 249 ? 5.214 1.861 -16.436 1.00 96.62 249 ALA A O 1
ATOM 2020 N N . VAL A 1 250 ? 6.775 0.721 -15.295 1.00 97.69 250 VAL A N 1
ATOM 2021 C CA . VAL A 1 250 ? 7.710 0.506 -16.416 1.00 97.69 250 VAL A CA 1
ATOM 2022 C C . VAL A 1 250 ? 7.016 -0.258 -17.533 1.00 97.69 250 VAL A C 1
ATOM 2024 O O . VAL A 1 250 ? 7.004 0.198 -18.678 1.00 97.69 250 VAL A O 1
ATOM 2027 N N . ALA A 1 251 ? 6.387 -1.383 -17.193 1.00 96.56 251 ALA A N 1
ATOM 2028 C CA . ALA A 1 251 ? 5.713 -2.218 -18.166 1.00 96.56 251 ALA A CA 1
ATOM 2029 C C . ALA A 1 251 ? 4.615 -1.454 -18.905 1.00 96.56 251 ALA A C 1
ATOM 2031 O O . ALA A 1 251 ? 4.492 -1.570 -20.122 1.00 96.56 251 ALA A O 1
ATOM 2032 N N . TYR A 1 252 ? 3.871 -0.618 -18.185 1.00 94.19 252 TYR A N 1
ATOM 2033 C CA . TYR A 1 252 ? 2.852 0.248 -18.756 1.00 94.19 252 TYR A CA 1
ATOM 2034 C C . TYR A 1 252 ? 3.432 1.312 -19.708 1.00 94.19 252 TYR A C 1
ATOM 2036 O O . TYR A 1 252 ? 2.920 1.470 -20.813 1.00 94.19 252 TYR A O 1
ATOM 2044 N N . PHE A 1 253 ? 4.527 1.993 -19.344 1.00 95.19 253 PHE A N 1
ATOM 2045 C CA . PHE A 1 253 ? 5.169 2.977 -20.230 1.00 95.19 253 PHE A CA 1
ATOM 2046 C C . PHE A 1 253 ? 5.656 2.369 -21.550 1.00 95.19 253 PHE A C 1
ATOM 2048 O O . PHE A 1 253 ? 5.553 3.007 -22.596 1.00 95.19 253 PHE A O 1
ATOM 2055 N N . HIS A 1 254 ? 6.197 1.151 -21.505 1.00 94.88 254 HIS A N 1
ATOM 2056 C CA . HIS A 1 254 ? 6.605 0.426 -22.709 1.00 94.88 254 HIS A CA 1
ATOM 2057 C C . HIS A 1 254 ? 5.397 -0.085 -23.497 1.00 94.88 254 HIS A C 1
ATOM 2059 O O . HIS A 1 254 ? 5.381 -0.010 -24.724 1.00 94.88 254 HIS A O 1
ATOM 2065 N N . TYR A 1 255 ? 4.348 -0.529 -22.804 1.00 90.19 255 TYR A N 1
ATOM 2066 C CA . TYR A 1 255 ? 3.103 -0.954 -23.433 1.00 90.19 255 TYR A CA 1
ATOM 2067 C C . TYR A 1 255 ? 2.462 0.174 -24.258 1.00 90.19 255 TYR A C 1
ATOM 2069 O O . TYR A 1 255 ? 2.103 -0.050 -25.412 1.00 90.19 255 TYR A O 1
ATOM 2077 N N . GLU A 1 256 ? 2.369 1.396 -23.712 1.00 89.50 256 GLU A N 1
ATOM 2078 C CA . GLU A 1 256 ? 1.835 2.578 -24.421 1.00 89.50 256 GLU A CA 1
ATOM 2079 C C . GLU A 1 256 ? 2.622 2.926 -25.694 1.00 89.50 256 GLU A C 1
ATOM 2081 O O . GLU A 1 256 ? 2.085 3.547 -26.606 1.00 89.50 256 GLU A O 1
ATOM 2086 N N . ARG A 1 257 ? 3.889 2.510 -25.771 1.00 91.44 257 ARG A N 1
ATOM 2087 C CA . ARG A 1 257 ? 4.781 2.722 -26.920 1.00 91.44 257 ARG A CA 1
ATOM 2088 C C . ARG A 1 257 ? 4.820 1.540 -27.882 1.00 91.44 257 ARG A C 1
ATOM 2090 O O . ARG A 1 257 ? 5.621 1.535 -28.807 1.00 91.44 257 ARG A O 1
ATOM 2097 N N . HIS A 1 258 ? 3.979 0.533 -27.654 1.00 90.19 258 HIS A N 1
ATOM 2098 C CA . HIS A 1 258 ? 3.984 -0.735 -28.379 1.00 90.19 258 HIS A CA 1
ATOM 2099 C C . HIS A 1 258 ? 5.298 -1.535 -28.252 1.00 90.19 258 HIS A C 1
ATOM 2101 O O . HIS A 1 258 ? 5.572 -2.438 -29.040 1.00 90.19 258 HIS A O 1
ATOM 2107 N N . GLU A 1 259 ? 6.087 -1.273 -27.210 1.00 93.44 259 GLU A N 1
ATOM 2108 C CA . GLU A 1 259 ? 7.347 -1.954 -26.902 1.00 93.44 259 GLU A CA 1
ATOM 2109 C C . GLU A 1 259 ? 7.078 -3.203 -26.032 1.00 93.44 259 GLU A C 1
ATOM 2111 O O . GLU A 1 259 ? 7.470 -3.290 -24.866 1.00 93.44 259 GLU A O 1
ATOM 2116 N N . MET A 1 260 ? 6.352 -4.180 -26.588 1.00 92.81 260 MET A N 1
ATOM 2117 C CA . MET A 1 260 ? 5.791 -5.309 -25.823 1.00 92.81 260 MET A CA 1
ATOM 2118 C C . MET A 1 260 ? 6.845 -6.200 -25.151 1.00 92.81 260 MET A C 1
ATOM 2120 O O . MET A 1 260 ? 6.607 -6.695 -24.053 1.00 92.81 260 MET A O 1
ATOM 2124 N N . SER A 1 261 ? 8.020 -6.381 -25.763 1.00 94.69 261 SER A N 1
ATOM 2125 C CA . SER A 1 261 ? 9.113 -7.170 -25.174 1.00 94.69 261 SER A CA 1
ATOM 2126 C C . SER A 1 261 ? 9.606 -6.567 -23.857 1.00 94.69 261 SER A C 1
ATOM 2128 O O . SER A 1 261 ? 9.723 -7.276 -22.860 1.00 94.69 261 SER A O 1
ATOM 2130 N N . TRP A 1 262 ? 9.825 -5.251 -23.828 1.00 95.19 262 TRP A N 1
ATOM 2131 C CA . TRP A 1 262 ? 10.212 -4.516 -22.623 1.00 95.19 262 TRP A CA 1
ATOM 2132 C C . TRP A 1 262 ? 9.089 -4.485 -21.591 1.00 95.19 262 TRP A C 1
ATOM 2134 O O . TRP A 1 262 ? 9.343 -4.623 -20.394 1.00 95.19 262 TRP A O 1
ATOM 2144 N N . SER A 1 263 ? 7.843 -4.355 -22.059 1.00 94.44 263 SER A N 1
ATOM 2145 C CA . SER A 1 263 ? 6.667 -4.398 -21.195 1.00 94.44 263 SER A CA 1
ATOM 2146 C C . SER A 1 263 ? 6.572 -5.719 -20.426 1.00 94.44 263 SER A C 1
ATOM 2148 O O . SER A 1 263 ? 6.513 -5.725 -19.195 1.00 94.44 263 SER A O 1
ATOM 2150 N N . HIS A 1 264 ? 6.619 -6.844 -21.141 1.00 95.81 264 HIS A N 1
ATOM 2151 C CA . HIS A 1 264 ? 6.546 -8.170 -20.532 1.00 95.81 264 HIS A CA 1
ATOM 2152 C C . HIS A 1 264 ? 7.792 -8.467 -19.695 1.00 95.81 264 HIS A C 1
ATOM 2154 O O . HIS A 1 264 ? 7.657 -8.892 -18.553 1.00 95.81 264 HIS A O 1
ATOM 2160 N N . GLY A 1 265 ? 8.986 -8.131 -20.194 1.00 97.75 265 GLY A N 1
ATOM 2161 C CA . GLY A 1 265 ? 10.243 -8.381 -19.488 1.00 97.75 265 GLY A CA 1
ATOM 2162 C C . GLY A 1 265 ? 10.297 -7.740 -18.099 1.00 97.75 265 GLY A C 1
ATOM 2163 O O . GLY A 1 265 ? 10.731 -8.381 -17.144 1.00 97.75 265 GLY A O 1
ATOM 2164 N N . ALA A 1 266 ? 9.800 -6.507 -17.941 1.00 98.06 266 ALA A N 1
ATOM 2165 C CA . ALA A 1 266 ? 9.738 -5.863 -16.627 1.00 98.06 266 ALA A CA 1
ATOM 2166 C C . ALA A 1 266 ? 8.815 -6.612 -15.647 1.00 98.06 266 ALA A C 1
ATOM 2168 O O . ALA A 1 266 ? 9.155 -6.779 -14.472 1.00 98.06 266 ALA A O 1
ATOM 2169 N N . MET A 1 267 ? 7.664 -7.087 -16.133 1.00 98.06 267 MET A N 1
ATOM 2170 C CA . MET A 1 267 ? 6.713 -7.876 -15.347 1.00 98.06 267 MET A CA 1
ATOM 2171 C C . MET A 1 267 ? 7.280 -9.247 -14.977 1.00 98.06 267 MET A C 1
ATOM 2173 O O . MET A 1 267 ? 7.213 -9.624 -13.808 1.00 98.06 267 MET A O 1
ATOM 2177 N N . ASP A 1 268 ? 7.866 -9.959 -15.939 1.00 98.38 268 ASP A N 1
ATOM 2178 C CA . ASP A 1 268 ? 8.429 -11.300 -15.755 1.00 98.38 268 ASP A CA 1
ATOM 2179 C C . ASP A 1 268 ? 9.555 -11.296 -14.719 1.00 98.38 268 ASP A C 1
ATOM 2181 O O . ASP A 1 268 ? 9.574 -12.141 -13.824 1.00 98.38 268 ASP A O 1
ATOM 2185 N N . ILE A 1 269 ? 10.441 -10.294 -14.766 1.00 98.50 269 ILE A N 1
ATOM 2186 C CA . ILE A 1 269 ? 11.506 -10.110 -13.770 1.00 98.50 269 ILE A CA 1
ATOM 2187 C C . ILE A 1 269 ? 10.919 -9.974 -12.360 1.00 98.50 269 ILE A C 1
ATOM 2189 O O . ILE A 1 269 ? 11.356 -10.658 -11.434 1.00 98.50 269 ILE A O 1
ATOM 2193 N N . ALA A 1 270 ? 9.932 -9.092 -12.179 1.00 98.50 270 ALA A N 1
ATOM 2194 C CA . ALA A 1 270 ? 9.332 -8.876 -10.867 1.00 98.50 270 ALA A CA 1
ATOM 2195 C C . ALA A 1 270 ? 8.565 -10.110 -10.377 1.00 98.50 270 ALA A C 1
ATOM 2197 O O . ALA A 1 270 ? 8.646 -10.446 -9.199 1.00 98.50 270 ALA A O 1
ATOM 2198 N N . ILE A 1 271 ? 7.851 -10.804 -11.267 1.00 98.62 271 ILE A N 1
ATOM 2199 C CA . ILE A 1 271 ? 7.152 -12.053 -10.946 1.00 98.62 271 ILE A CA 1
ATOM 2200 C C . ILE A 1 271 ? 8.155 -13.106 -10.471 1.00 98.62 271 ILE A C 1
ATOM 2202 O O . ILE A 1 271 ? 7.959 -13.660 -9.392 1.00 98.62 271 ILE A O 1
ATOM 2206 N N . ALA A 1 272 ? 9.235 -13.335 -11.221 1.00 98.50 272 ALA A N 1
ATOM 2207 C CA . ALA A 1 272 ? 10.245 -14.335 -10.887 1.00 98.50 272 ALA A CA 1
ATOM 2208 C C . ALA A 1 272 ? 10.900 -14.058 -9.525 1.00 98.50 272 ALA A C 1
ATOM 2210 O O . ALA A 1 272 ? 10.974 -14.951 -8.685 1.00 98.50 272 ALA A O 1
ATOM 2211 N N . LEU A 1 273 ? 11.305 -12.809 -9.266 1.00 98.44 273 LEU A N 1
ATOM 2212 C CA . LEU A 1 273 ? 11.926 -12.422 -7.995 1.00 98.44 273 LEU A CA 1
ATOM 2213 C C . LEU A 1 273 ? 10.963 -12.511 -6.802 1.00 98.44 273 LEU A C 1
ATOM 2215 O O . LEU A 1 273 ? 11.358 -12.905 -5.710 1.00 98.44 273 LEU A O 1
ATOM 2219 N N . LEU A 1 274 ? 9.692 -12.147 -6.982 1.00 98.44 274 LEU A N 1
ATOM 2220 C CA . LEU A 1 274 ? 8.707 -12.206 -5.899 1.00 98.44 274 LEU A CA 1
ATOM 2221 C C . LEU A 1 274 ? 8.215 -13.639 -5.635 1.00 98.44 274 LEU A C 1
ATOM 2223 O O . LEU A 1 274 ? 7.832 -13.960 -4.512 1.00 98.44 274 LEU A O 1
ATOM 2227 N N . GLN A 1 275 ? 8.239 -14.528 -6.631 1.00 98.19 275 GLN A N 1
ATOM 2228 C CA . GLN A 1 275 ? 7.857 -15.934 -6.454 1.00 98.19 275 GLN A CA 1
ATOM 2229 C C . GLN A 1 275 ? 8.773 -16.691 -5.488 1.00 98.19 275 GLN A C 1
ATOM 2231 O O . GLN A 1 275 ? 8.305 -17.620 -4.828 1.00 98.19 275 GLN A O 1
ATOM 2236 N N . THR A 1 276 ? 10.041 -16.290 -5.369 1.00 97.81 276 THR A N 1
ATOM 2237 C CA . THR A 1 276 ? 11.001 -16.915 -4.446 1.00 97.81 276 THR A CA 1
ATOM 2238 C C . THR A 1 276 ? 10.857 -16.430 -3.005 1.00 97.81 276 THR A C 1
ATOM 2240 O O . THR A 1 276 ? 11.589 -16.899 -2.138 1.00 97.81 276 THR A O 1
ATOM 2243 N N . GLY A 1 277 ? 9.969 -15.466 -2.744 1.00 97.06 277 GLY A N 1
ATOM 2244 C CA . GLY A 1 277 ? 9.817 -14.869 -1.425 1.00 97.06 277 GLY A CA 1
ATOM 2245 C C . GLY A 1 277 ? 8.798 -15.537 -0.518 1.00 97.06 277 GLY A C 1
ATOM 2246 O O . GLY A 1 277 ? 8.293 -16.628 -0.793 1.00 97.06 277 GLY A O 1
ATOM 2247 N N . ASP A 1 278 ? 8.482 -14.839 0.571 1.00 95.81 278 ASP A N 1
ATOM 2248 C CA . ASP A 1 278 ? 7.415 -15.196 1.505 1.00 95.81 278 ASP A CA 1
ATOM 2249 C C . ASP A 1 278 ? 6.017 -15.264 0.851 1.00 95.81 278 ASP A C 1
ATOM 2251 O O . ASP A 1 278 ? 5.818 -15.059 -0.350 1.00 95.81 278 ASP A O 1
ATOM 2255 N N . GLU A 1 279 ? 5.008 -15.620 1.647 1.00 93.62 279 GLU A N 1
ATOM 2256 C CA . GLU A 1 279 ? 3.645 -15.784 1.139 1.00 93.62 279 GLU A CA 1
ATOM 2257 C C . GLU A 1 279 ? 3.073 -14.504 0.517 1.00 93.62 279 GLU A C 1
ATOM 2259 O O . GLU A 1 279 ? 2.394 -14.579 -0.510 1.00 93.62 279 GLU A O 1
ATOM 2264 N N . GLU A 1 280 ? 3.362 -13.346 1.106 1.00 94.38 280 GLU A N 1
ATOM 2265 C CA . GLU A 1 280 ? 2.878 -12.060 0.617 1.00 94.38 280 GLU A CA 1
ATOM 2266 C C . GLU A 1 280 ? 3.531 -11.740 -0.734 1.00 94.38 280 GLU A C 1
ATOM 2268 O O . GLU A 1 280 ? 2.817 -11.469 -1.700 1.00 94.38 280 GLU A O 1
ATOM 2273 N N . CYS A 1 281 ? 4.850 -11.909 -0.873 1.00 97.38 281 CYS A N 1
ATOM 2274 C CA . CYS A 1 281 ? 5.549 -11.808 -2.158 1.00 97.38 281 CYS A CA 1
ATOM 2275 C C . CYS A 1 281 ? 4.927 -12.722 -3.231 1.00 97.38 281 CYS A C 1
ATOM 2277 O O . CYS A 1 281 ? 4.646 -12.271 -4.346 1.00 97.38 281 CYS A O 1
ATOM 2279 N N . ARG A 1 282 ? 4.604 -13.978 -2.896 1.00 96.94 282 ARG A N 1
ATOM 2280 C CA . ARG A 1 282 ? 3.963 -14.913 -3.840 1.00 96.94 282 ARG A CA 1
ATOM 2281 C C . ARG A 1 282 ? 2.554 -14.477 -4.257 1.00 96.94 282 ARG A C 1
ATOM 2283 O O . ARG A 1 282 ? 2.203 -14.598 -5.433 1.00 96.94 282 ARG A O 1
ATOM 2290 N N . ILE A 1 283 ? 1.748 -13.932 -3.341 1.00 94.81 283 ILE A N 1
ATOM 2291 C CA . ILE A 1 283 ? 0.423 -13.359 -3.665 1.00 94.81 283 ILE A CA 1
ATOM 2292 C C . ILE A 1 283 ? 0.572 -12.174 -4.635 1.00 94.81 283 ILE A C 1
ATOM 2294 O O . ILE A 1 283 ? -0.204 -12.020 -5.587 1.00 94.81 283 ILE A O 1
ATOM 2298 N N . ARG A 1 284 ? 1.606 -11.353 -4.443 1.00 96.12 284 ARG A N 1
ATOM 2299 C CA . ARG A 1 284 ? 1.907 -10.195 -5.297 1.00 96.12 284 ARG A CA 1
ATOM 2300 C C . ARG A 1 284 ? 2.369 -10.623 -6.680 1.00 96.12 284 ARG A C 1
ATOM 2302 O O . ARG A 1 284 ? 1.864 -10.090 -7.668 1.00 96.12 284 ARG A O 1
ATOM 2309 N N . ALA A 1 285 ? 3.221 -11.639 -6.762 1.00 97.81 285 ALA A N 1
ATOM 2310 C CA . ALA A 1 285 ? 3.624 -12.238 -8.027 1.00 97.81 285 ALA A CA 1
ATOM 2311 C C . ALA A 1 285 ? 2.427 -12.813 -8.804 1.00 97.81 285 ALA A C 1
ATOM 2313 O O . ALA A 1 285 ? 2.296 -12.581 -10.007 1.00 97.81 285 ALA A O 1
ATOM 2314 N N . ALA A 1 286 ? 1.500 -13.496 -8.123 1.00 95.94 286 ALA A N 1
ATOM 2315 C CA . ALA A 1 286 ? 0.271 -13.995 -8.742 1.00 95.94 286 ALA A CA 1
ATOM 2316 C C . ALA A 1 286 ? -0.619 -12.851 -9.268 1.00 95.94 286 ALA A C 1
ATOM 2318 O O . ALA A 1 286 ? -1.168 -12.937 -10.369 1.00 95.94 286 ALA A O 1
ATOM 2319 N N . THR A 1 287 ? -0.712 -11.744 -8.523 1.00 94.31 287 THR A N 1
ATOM 2320 C CA . THR A 1 287 ? -1.450 -10.541 -8.948 1.00 94.31 287 THR A CA 1
ATOM 2321 C C . THR A 1 287 ? -0.837 -9.917 -10.206 1.00 94.31 287 THR A C 1
ATOM 2323 O O . THR A 1 287 ? -1.562 -9.592 -11.150 1.00 94.31 287 THR A O 1
ATOM 2326 N N . LEU A 1 288 ? 0.494 -9.793 -10.256 1.00 95.88 288 LEU A N 1
ATOM 2327 C CA . LEU A 1 288 ? 1.219 -9.316 -11.438 1.00 95.88 288 LEU A CA 1
ATOM 2328 C C . LEU A 1 288 ? 1.025 -10.257 -12.637 1.00 95.88 288 LEU A C 1
ATOM 2330 O O . LEU A 1 288 ? 0.723 -9.787 -13.732 1.00 95.88 288 LEU A O 1
ATOM 2334 N N . SER A 1 289 ? 1.093 -11.573 -12.419 1.00 96.31 289 SER A N 1
ATOM 2335 C CA . SER A 1 289 ? 0.879 -12.591 -13.461 1.00 96.31 289 SER A CA 1
ATOM 2336 C C . SER A 1 289 ? -0.519 -12.491 -14.077 1.00 96.31 289 SER A C 1
ATOM 2338 O O . SER A 1 289 ? -0.674 -12.510 -15.297 1.00 96.31 289 SER A O 1
ATOM 2340 N N . LYS A 1 290 ? -1.555 -12.317 -13.245 1.00 92.94 290 LYS A N 1
ATOM 2341 C CA . LYS A 1 290 ? -2.939 -12.133 -13.708 1.00 92.94 290 LYS A CA 1
ATOM 2342 C C . LYS A 1 290 ? -3.094 -10.869 -14.558 1.00 92.94 290 LYS A C 1
ATOM 2344 O O . LYS A 1 290 ? -3.795 -10.892 -15.567 1.00 92.94 290 LYS A O 1
ATOM 2349 N N . MET A 1 291 ? -2.451 -9.775 -14.153 1.00 92.06 291 MET A N 1
ATOM 2350 C CA . MET A 1 291 ? -2.471 -8.516 -14.898 1.00 92.06 291 MET A CA 1
ATOM 2351 C C . MET A 1 291 ? -1.763 -8.648 -16.251 1.00 92.06 291 MET A C 1
ATOM 2353 O O . MET A 1 291 ? -2.330 -8.246 -17.264 1.00 92.06 291 MET A O 1
ATOM 2357 N N . LEU A 1 292 ? -0.583 -9.275 -16.282 1.00 93.38 292 LEU A N 1
ATOM 2358 C CA . LEU A 1 292 ? 0.145 -9.560 -17.519 1.00 93.38 292 LEU A CA 1
ATOM 2359 C C . LEU A 1 292 ? -0.688 -10.436 -18.468 1.00 93.38 292 LEU A C 1
ATOM 2361 O O . LEU A 1 292 ? -0.837 -10.107 -19.643 1.00 93.38 292 LEU A O 1
ATOM 2365 N N . LEU A 1 293 ? -1.323 -11.494 -17.953 1.00 92.94 293 LEU A N 1
ATOM 2366 C CA . LEU A 1 293 ? -2.221 -12.345 -18.737 1.00 92.94 293 LEU A CA 1
ATOM 2367 C C . LEU A 1 293 ? -3.401 -11.558 -19.329 1.00 92.94 293 LEU A C 1
ATOM 2369 O O . LEU A 1 293 ? -3.795 -11.804 -20.468 1.00 92.94 293 LEU A O 1
ATOM 2373 N N . ALA A 1 294 ? -3.974 -10.614 -18.578 1.00 89.44 294 ALA A N 1
ATOM 2374 C CA . ALA A 1 294 ? -5.040 -9.754 -19.086 1.00 89.44 294 ALA A CA 1
ATOM 2375 C C . ALA A 1 294 ? -4.547 -8.853 -20.232 1.00 89.44 294 ALA A C 1
ATOM 2377 O O . ALA A 1 294 ? -5.240 -8.710 -21.238 1.00 89.44 294 ALA A O 1
ATOM 2378 N N . TRP A 1 295 ? -3.337 -8.297 -20.125 1.00 86.81 295 TRP A N 1
ATOM 2379 C CA . TRP A 1 295 ? -2.732 -7.498 -21.196 1.00 86.81 295 TRP A CA 1
ATOM 2380 C C . TRP A 1 295 ? -2.467 -8.330 -22.454 1.00 86.81 295 TRP A C 1
ATOM 2382 O O . TRP A 1 295 ? -2.849 -7.904 -23.541 1.00 86.81 295 TRP A O 1
ATOM 2392 N N . LEU A 1 296 ? -1.930 -9.545 -22.302 1.00 89.06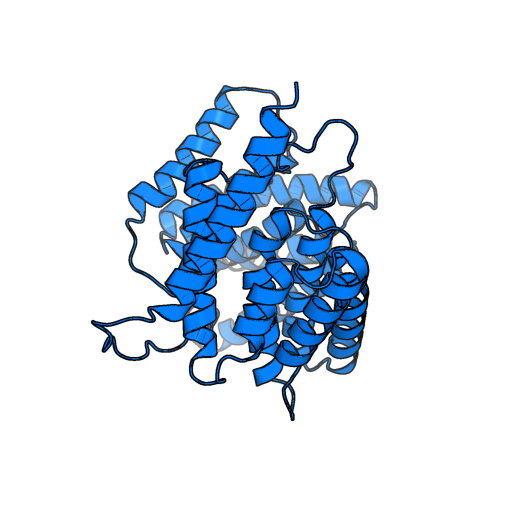 296 LEU A N 1
ATOM 2393 C CA . LEU A 1 296 ? -1.685 -10.489 -23.401 1.00 89.06 296 LEU A CA 1
ATOM 2394 C C . LEU A 1 296 ? -2.962 -10.931 -24.132 1.00 89.06 296 LEU A C 1
ATOM 2396 O O . LEU A 1 296 ? -2.922 -11.256 -25.319 1.00 89.06 296 LEU A O 1
ATOM 2400 N N . LYS A 1 297 ? -4.102 -10.977 -23.433 1.00 88.88 297 LYS A N 1
ATOM 2401 C CA . LYS A 1 297 ? -5.407 -11.265 -24.047 1.00 88.88 297 LYS A CA 1
ATOM 2402 C C . LYS A 1 297 ? -5.954 -10.058 -24.809 1.00 88.88 297 LYS A C 1
ATOM 2404 O O . LYS A 1 297 ? -6.505 -10.228 -25.893 1.00 88.88 297 LYS A O 1
ATOM 2409 N N . ASN A 1 298 ? -5.783 -8.852 -24.267 1.00 81.88 298 ASN A N 1
ATOM 2410 C CA . ASN A 1 298 ? -6.339 -7.626 -24.843 1.00 81.88 298 ASN A CA 1
ATOM 2411 C C . ASN A 1 298 ? -5.583 -7.134 -26.084 1.00 81.88 298 ASN A C 1
ATOM 2413 O O . ASN A 1 298 ? -6.215 -6.597 -26.992 1.00 81.88 298 ASN A O 1
ATOM 2417 N N . THR A 1 299 ? -4.266 -7.357 -26.167 1.00 71.25 299 THR A N 1
ATOM 2418 C CA . THR A 1 299 ? -3.455 -6.998 -27.349 1.00 71.25 299 THR A CA 1
ATOM 2419 C C . THR A 1 299 ? -3.923 -7.672 -28.636 1.00 71.25 299 THR A C 1
ATOM 2421 O O . THR A 1 299 ? -3.625 -7.174 -29.716 1.00 71.25 299 THR A O 1
ATOM 2424 N N . LYS A 1 300 ? -4.674 -8.775 -28.546 1.00 64.94 300 LYS A N 1
ATOM 2425 C CA . LYS A 1 300 ? -5.189 -9.485 -29.720 1.00 64.94 300 LYS A CA 1
ATOM 2426 C C . LYS A 1 300 ? -6.435 -8.842 -30.340 1.00 64.94 300 LYS A C 1
ATOM 2428 O O . LYS A 1 300 ? -6.690 -9.105 -31.507 1.00 64.94 300 LYS A O 1
ATOM 2433 N N . ASN A 1 301 ? -7.190 -8.016 -29.600 1.00 53.72 301 ASN A N 1
ATOM 2434 C CA . ASN A 1 301 ? -8.580 -7.709 -29.973 1.00 53.72 301 ASN A CA 1
ATOM 2435 C C . ASN A 1 301 ? -8.990 -6.218 -29.986 1.00 53.72 301 ASN A C 1
ATOM 2437 O O . ASN A 1 301 ? -10.071 -5.937 -30.487 1.00 53.72 301 ASN A O 1
ATOM 2441 N N . THR A 1 302 ? -8.201 -5.255 -29.481 1.00 52.97 302 THR A N 1
ATOM 2442 C CA . THR A 1 302 ? -8.609 -3.821 -29.470 1.00 52.97 302 THR A CA 1
ATOM 2443 C C . THR A 1 302 ? -7.446 -2.862 -29.161 1.00 52.97 302 THR A C 1
ATOM 2445 O O . THR A 1 302 ? -6.542 -3.252 -28.418 1.00 52.97 302 THR A O 1
ATOM 2448 N N . PRO A 1 303 ? -7.487 -1.589 -29.621 1.00 53.75 303 PRO A N 1
ATOM 2449 C CA . PRO A 1 303 ? -6.619 -0.535 -29.101 1.00 53.75 303 PRO A CA 1
ATOM 2450 C C . PRO A 1 303 ? -6.884 -0.349 -27.604 1.00 53.75 303 PRO A C 1
ATOM 2452 O O . PRO A 1 303 ? -8.007 -0.121 -27.151 1.00 53.75 303 PRO A O 1
ATOM 2455 N N . PHE A 1 304 ? -5.830 -0.527 -26.823 1.00 51.72 304 PHE A N 1
ATOM 2456 C CA . PHE A 1 304 ? -5.900 -0.611 -25.377 1.00 51.72 304 PHE A CA 1
ATOM 2457 C C . PHE A 1 304 ? -6.207 0.746 -24.749 1.00 51.72 304 PHE A C 1
ATOM 2459 O O . PHE A 1 304 ? -5.433 1.693 -24.858 1.00 51.72 304 PHE A O 1
ATOM 2466 N N . SER A 1 305 ? -7.311 0.815 -24.013 1.00 52.66 305 SER A N 1
ATOM 2467 C CA . SER A 1 305 ? -7.469 1.828 -22.975 1.00 52.66 305 SER A CA 1
ATOM 2468 C C . SER A 1 305 ? -6.726 1.340 -21.743 1.00 52.66 305 SER A C 1
ATOM 2470 O O . SER A 1 305 ? -6.933 0.201 -21.319 1.00 52.66 305 SER A O 1
ATOM 2472 N N . ALA A 1 306 ? -5.868 2.195 -21.181 1.00 49.69 306 ALA A N 1
ATOM 2473 C CA . ALA A 1 306 ? -5.190 1.943 -19.917 1.00 49.69 306 ALA A CA 1
ATOM 2474 C C . ALA A 1 306 ? -6.143 1.243 -18.940 1.00 49.69 306 ALA A C 1
ATOM 2476 O O . ALA A 1 306 ? -7.283 1.708 -18.807 1.00 49.69 306 ALA A O 1
ATOM 2477 N N . PRO A 1 307 ? -5.720 0.200 -18.200 1.00 46.69 307 PRO A N 1
ATOM 2478 C CA . PRO A 1 307 ? -6.456 -0.200 -17.031 1.00 46.69 307 PRO A CA 1
ATOM 2479 C C . PRO A 1 307 ? -6.255 0.989 -16.102 1.00 46.69 307 PRO A C 1
ATOM 2481 O O . PRO A 1 307 ? -5.251 1.097 -15.395 1.00 46.69 307 PRO A O 1
ATOM 2484 N N . GLN A 1 308 ? -7.192 1.936 -16.135 1.00 48.38 308 GLN A N 1
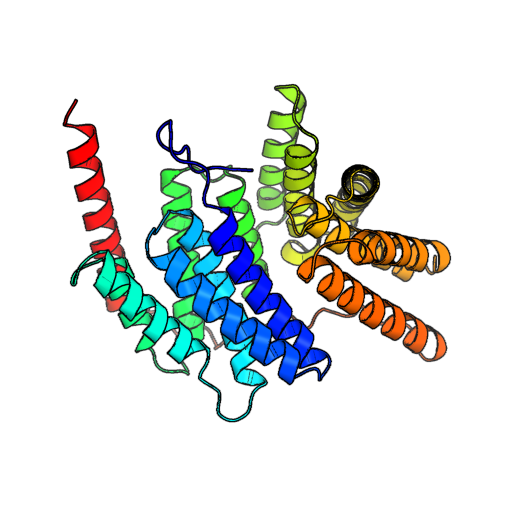ATOM 2485 C CA . GLN A 1 308 ? -7.473 2.675 -14.935 1.00 48.38 308 GLN A CA 1
ATOM 2486 C C . GLN A 1 308 ? -7.740 1.556 -13.947 1.00 48.38 308 GLN A C 1
ATOM 2488 O O . GLN A 1 308 ? -8.719 0.816 -14.080 1.00 48.38 308 GLN A O 1
ATOM 2493 N N . GLU A 1 309 ? -6.801 1.348 -13.019 1.00 50.28 309 GLU A N 1
ATOM 2494 C CA . GLU A 1 309 ? -7.163 0.765 -11.744 1.00 50.28 309 GLU A CA 1
ATOM 2495 C C . GLU A 1 309 ? -8.435 1.531 -11.419 1.00 50.28 309 GLU A C 1
ATOM 2497 O O . GLU A 1 309 ? -8.381 2.757 -11.273 1.00 50.28 309 GLU A O 1
ATOM 2502 N N . LYS A 1 310 ? -9.589 0.852 -11.471 1.00 44.69 310 LYS A N 1
ATOM 2503 C CA . LYS A 1 310 ? -10.817 1.388 -10.915 1.00 44.69 310 LYS A CA 1
ATOM 2504 C C . LYS A 1 310 ? -10.505 1.459 -9.429 1.00 44.69 310 LYS A C 1
ATOM 2506 O O . LYS A 1 310 ? -10.905 0.601 -8.649 1.00 44.69 310 LYS A O 1
ATOM 2511 N N . VAL A 1 311 ? -9.694 2.448 -9.047 1.00 46.19 311 VAL A N 1
ATOM 2512 C CA . VAL A 1 311 ? -9.765 3.072 -7.751 1.00 46.19 311 VAL A CA 1
ATOM 2513 C C . VAL A 1 311 ? -11.253 3.291 -7.643 1.00 46.19 311 VAL A C 1
ATOM 2515 O O . VAL A 1 311 ? -11.842 3.895 -8.541 1.00 46.19 311 VAL A O 1
ATOM 2518 N N . GLN A 1 312 ? -11.879 2.644 -6.666 1.00 43.81 312 GLN A N 1
ATOM 2519 C CA . GLN A 1 312 ? -13.247 2.962 -6.315 1.00 43.81 312 GLN A CA 1
ATOM 2520 C C . GLN A 1 312 ? -13.214 4.439 -5.919 1.00 43.81 312 GLN A C 1
ATOM 2522 O O . GLN A 1 312 ? -12.996 4.780 -4.764 1.00 43.81 312 GLN A O 1
ATOM 2527 N N . THR A 1 313 ? -13.296 5.319 -6.914 1.00 39.72 313 THR A N 1
ATOM 2528 C CA . THR A 1 313 ? -13.614 6.718 -6.760 1.00 39.72 313 THR A CA 1
ATOM 2529 C C . THR A 1 313 ? -15.040 6.664 -6.280 1.00 39.72 313 THR A C 1
ATOM 2531 O O . THR A 1 313 ? -15.962 6.404 -7.056 1.00 39.72 313 THR A O 1
ATOM 2534 N N . PHE A 1 314 ? -15.197 6.763 -4.965 1.00 43.28 314 PHE A N 1
ATOM 2535 C CA . PHE A 1 314 ? -16.495 7.000 -4.374 1.00 43.28 314 PHE A CA 1
ATOM 2536 C C . PHE A 1 314 ? -16.990 8.289 -5.022 1.00 43.28 314 PHE A C 1
ATOM 2538 O O . PHE A 1 314 ? -16.309 9.311 -4.934 1.00 43.28 314 PHE A O 1
ATOM 2545 N N . GLN A 1 315 ? -18.078 8.190 -5.789 1.00 32.72 315 GLN A N 1
ATOM 2546 C CA . GLN A 1 315 ? -18.667 9.348 -6.447 1.00 32.72 315 GLN A CA 1
ATOM 2547 C C . GLN A 1 315 ? -18.891 10.434 -5.396 1.00 32.72 315 GLN A C 1
ATOM 2549 O O . GLN A 1 315 ? -19.314 10.137 -4.276 1.00 32.72 315 GLN A O 1
ATOM 2554 N N . GLU A 1 316 ? -18.536 11.667 -5.751 1.00 33.38 316 GLU A N 1
ATOM 2555 C CA . GLU A 1 316 ? -18.733 12.838 -4.906 1.00 33.38 316 GLU A CA 1
ATOM 2556 C C . GLU A 1 316 ? -20.203 12.887 -4.474 1.00 33.38 316 GLU A C 1
ATOM 2558 O O . GLU A 1 316 ? -21.110 12.982 -5.301 1.00 33.38 316 GLU A O 1
ATOM 2563 N N . VAL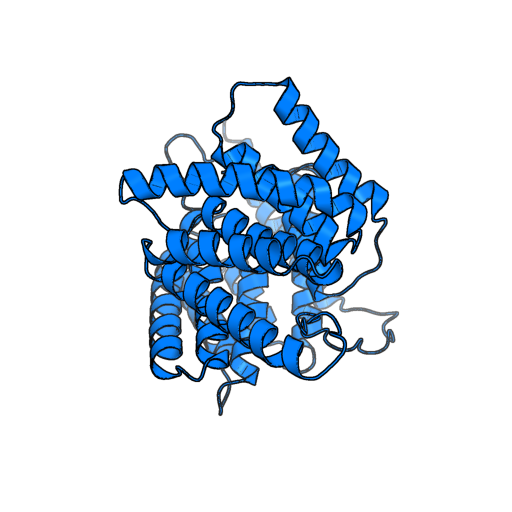 A 1 317 ? -20.444 12.789 -3.165 1.00 32.28 317 VAL A N 1
ATOM 2564 C CA . VAL A 1 317 ? -21.702 13.269 -2.594 1.00 32.28 317 VAL A CA 1
ATOM 2565 C C . VAL A 1 317 ? -21.682 14.783 -2.823 1.00 32.28 317 VAL A C 1
ATOM 2567 O O . VAL A 1 317 ? -20.687 15.400 -2.429 1.00 32.28 317 VAL A O 1
ATOM 2570 N N . PRO A 1 318 ? -22.691 15.380 -3.484 1.00 30.56 318 PRO A N 1
ATOM 2571 C CA . PRO A 1 318 ? -22.674 16.800 -3.818 1.00 30.56 318 PRO A CA 1
ATOM 2572 C C . PRO A 1 318 ? -22.360 17.645 -2.580 1.00 30.56 318 PRO A C 1
ATOM 2574 O O . PRO A 1 318 ? -22.913 17.407 -1.504 1.00 30.56 318 PRO A O 1
ATOM 2577 N N . GLU A 1 319 ? -21.443 18.605 -2.739 1.00 33.69 319 GLU A N 1
ATOM 2578 C CA . GLU A 1 319 ? -21.082 19.592 -1.718 1.00 33.69 319 GLU A CA 1
ATOM 2579 C C . GLU A 1 319 ? -22.312 20.436 -1.354 1.00 33.69 319 GLU A C 1
ATOM 2581 O O . GLU A 1 319 ? -22.544 21.513 -1.891 1.00 33.69 319 GLU A O 1
ATOM 2586 N N . VAL A 1 320 ? -23.115 19.940 -0.417 1.00 34.00 320 VAL A N 1
ATOM 2587 C CA . VAL A 1 320 ? -24.134 20.718 0.289 1.00 34.00 320 VAL A CA 1
ATOM 2588 C C . VAL A 1 320 ? -23.876 20.557 1.778 1.00 34.00 320 VAL A C 1
ATOM 2590 O O . VAL A 1 320 ? -24.621 19.888 2.476 1.00 34.00 320 VAL A O 1
ATOM 2593 N N . PHE A 1 321 ? -22.774 21.122 2.269 1.00 36.47 321 PHE A N 1
ATOM 2594 C CA . PHE A 1 321 ? -22.560 21.313 3.705 1.00 36.47 321 PHE A CA 1
ATOM 2595 C C . PHE A 1 321 ? -21.697 22.555 3.935 1.00 36.47 321 PHE A C 1
ATOM 2597 O O . PHE A 1 321 ? -20.484 22.474 4.110 1.00 36.47 321 PHE A O 1
ATOM 2604 N N . THR A 1 322 ? -22.340 23.721 3.962 1.00 33.41 322 THR A N 1
ATOM 2605 C CA . THR A 1 322 ? -21.776 24.943 4.558 1.00 33.41 322 THR A CA 1
ATOM 2606 C C . THR A 1 322 ? -21.830 24.926 6.092 1.00 33.41 322 THR A C 1
ATOM 2608 O O . THR A 1 322 ? -21.263 25.808 6.725 1.00 33.41 322 THR A O 1
ATOM 2611 N N . GLU A 1 323 ? -22.388 23.877 6.710 1.00 39.12 323 GLU A N 1
ATOM 2612 C CA . GLU A 1 323 ? -22.334 23.643 8.159 1.00 39.12 323 GLU A CA 1
ATOM 2613 C C . GLU A 1 323 ? -21.990 22.172 8.470 1.00 39.12 323 GLU A C 1
ATOM 2615 O O . GLU A 1 323 ? -22.851 21.305 8.579 1.00 39.12 323 GLU A O 1
ATOM 2620 N N . GLY A 1 324 ? -20.691 21.866 8.565 1.00 40.56 324 GLY A N 1
ATOM 2621 C CA . GLY A 1 324 ? -20.167 20.541 8.930 1.00 40.56 324 GLY A CA 1
ATOM 2622 C C . GLY A 1 324 ? -20.076 20.274 10.451 1.00 40.56 324 GLY A C 1
ATOM 2623 O O . GLY A 1 324 ? -20.242 21.174 11.274 1.00 40.56 324 GLY A O 1
ATOM 2624 N N . PRO A 1 325 ? -19.758 19.029 10.859 1.00 47.06 325 PRO A N 1
ATOM 2625 C CA . PRO A 1 325 ? -20.160 18.404 12.123 1.00 47.06 325 PRO A CA 1
ATOM 2626 C C . PRO A 1 325 ? -19.390 18.927 13.350 1.00 47.06 325 PRO A C 1
ATOM 2628 O O . PRO A 1 325 ? -18.290 18.474 13.681 1.00 47.06 325 PRO A O 1
ATOM 2631 N N . SER A 1 326 ? -20.028 19.839 14.088 1.00 52.88 326 SER A N 1
ATOM 2632 C CA . SER A 1 326 ? -19.560 20.425 15.359 1.00 52.88 326 SER A CA 1
ATOM 2633 C C . SER A 1 326 ? -19.097 19.384 16.395 1.00 52.88 326 SER A C 1
ATOM 2635 O O . SER A 1 326 ? -18.151 19.623 17.146 1.00 52.88 326 SER A O 1
ATOM 2637 N N . TYR A 1 327 ? -19.708 18.196 16.416 1.00 45.22 327 TYR A N 1
ATOM 2638 C CA . TYR A 1 327 ? -19.449 17.172 17.431 1.00 45.22 327 TYR A CA 1
ATOM 2639 C C . TYR A 1 327 ? -18.116 16.428 17.236 1.00 45.22 327 TYR A C 1
ATOM 2641 O O . TYR A 1 327 ? -17.326 16.325 18.176 1.00 45.22 327 TYR A O 1
ATOM 2649 N N . LEU A 1 328 ? -17.804 15.981 16.013 1.00 45.16 328 LEU A N 1
ATOM 2650 C CA . LEU A 1 328 ? -16.549 15.271 15.724 1.00 45.16 328 LEU A CA 1
ATOM 2651 C C . LEU A 1 328 ? -15.336 16.204 15.880 1.00 45.16 328 LEU A C 1
ATOM 2653 O O . LEU A 1 328 ? -14.297 15.809 16.405 1.00 45.16 328 LEU A O 1
ATOM 2657 N N . MET A 1 329 ? -15.493 17.474 15.491 1.00 50.56 329 MET A N 1
ATOM 2658 C CA . MET A 1 329 ? -14.468 18.505 15.678 1.00 50.56 329 MET A CA 1
ATOM 2659 C C . MET A 1 329 ? -14.208 18.809 17.155 1.00 50.56 329 MET A C 1
ATOM 2661 O O . MET A 1 329 ? -13.052 18.979 17.547 1.00 50.56 329 MET A O 1
ATOM 2665 N N . LYS A 1 330 ? -15.252 18.852 17.992 1.00 62.62 330 LYS A N 1
ATOM 2666 C CA . LYS A 1 330 ? -15.096 18.998 19.447 1.00 62.62 330 LYS A CA 1
ATOM 2667 C C . LYS A 1 330 ? -14.395 17.782 20.055 1.00 62.62 330 LYS A C 1
ATOM 2669 O O . LYS A 1 330 ? -13.456 17.968 20.824 1.00 62.62 330 LYS A O 1
ATOM 2674 N N . MET A 1 331 ? -14.777 16.571 19.650 1.00 56.44 331 MET A N 1
ATOM 2675 C CA . MET A 1 331 ? -14.176 15.322 20.129 1.00 56.44 331 MET A CA 1
ATOM 2676 C C . MET A 1 331 ? -12.689 15.222 19.762 1.00 56.44 331 MET A C 1
ATOM 2678 O O . MET A 1 331 ? -11.855 15.066 20.648 1.00 56.44 331 MET A O 1
ATOM 2682 N N . LEU A 1 332 ? -12.328 15.425 18.489 1.00 48.56 332 LEU A N 1
ATOM 2683 C CA . LEU A 1 332 ? -10.933 15.373 18.032 1.00 48.56 332 LEU A CA 1
ATOM 2684 C C . LEU A 1 332 ? -10.066 16.463 18.676 1.00 48.56 332 LEU A C 1
ATOM 2686 O O . LEU A 1 332 ? -8.920 16.201 19.037 1.00 48.56 332 LEU A O 1
ATOM 2690 N N . ARG A 1 333 ? -10.603 17.677 18.877 1.00 59.62 333 ARG A N 1
ATOM 2691 C CA . ARG A 1 333 ? -9.897 18.749 19.603 1.00 59.62 333 ARG A CA 1
ATOM 2692 C C . ARG A 1 333 ? -9.736 18.449 21.093 1.00 59.62 333 ARG A C 1
ATOM 2694 O O . ARG A 1 333 ? -8.771 18.929 21.680 1.00 59.62 333 ARG A O 1
ATOM 2701 N N . SER A 1 334 ? -10.669 17.719 21.702 1.00 57.41 334 SER A N 1
ATOM 2702 C CA . SER A 1 334 ? -10.569 17.271 23.096 1.00 57.41 334 SER A CA 1
ATOM 2703 C C . SER A 1 334 ? -9.487 16.204 23.234 1.00 57.41 334 SER A C 1
ATOM 2705 O O . SER A 1 334 ? -8.558 16.373 24.015 1.00 57.41 334 SER A O 1
ATOM 2707 N N . THR A 1 335 ? -9.524 15.177 22.383 1.00 47.62 335 THR A N 1
ATOM 2708 C CA . THR A 1 335 ? -8.522 14.103 22.362 1.00 47.62 335 THR A CA 1
ATOM 2709 C C . THR A 1 335 ? -7.117 14.628 22.064 1.00 47.62 335 THR A C 1
ATOM 2711 O O . THR A 1 335 ? -6.164 14.241 22.732 1.00 47.62 335 THR A O 1
ATOM 2714 N N . ALA A 1 336 ? -6.966 15.556 21.112 1.00 48.38 336 ALA A N 1
ATOM 2715 C CA . ALA A 1 336 ? -5.673 16.182 20.835 1.00 48.38 336 ALA A CA 1
ATOM 2716 C C . ALA A 1 336 ? -5.147 16.992 22.034 1.00 48.38 336 ALA A C 1
ATOM 2718 O O . ALA A 1 336 ? -3.950 16.970 22.303 1.00 48.38 336 ALA A O 1
ATOM 2719 N N . ARG A 1 337 ? -6.027 17.676 22.782 1.00 59.03 337 ARG A N 1
ATOM 2720 C CA . ARG A 1 337 ? -5.645 18.404 24.003 1.00 59.03 337 ARG A CA 1
ATOM 2721 C C . ARG A 1 337 ? -5.229 17.469 25.136 1.00 59.03 337 ARG A C 1
ATOM 2723 O O . ARG A 1 337 ? -4.235 17.755 25.791 1.00 59.03 337 ARG A O 1
ATOM 2730 N N . GLU A 1 338 ? -5.935 16.360 25.337 1.00 50.47 338 GLU A N 1
ATOM 2731 C CA . GLU A 1 338 ? -5.579 15.349 26.344 1.00 50.47 338 GLU A CA 1
ATOM 2732 C C . GLU A 1 338 ? -4.230 14.683 26.038 1.00 50.47 338 GLU A C 1
ATOM 2734 O O . GLU A 1 338 ? -3.395 14.539 26.929 1.00 50.47 338 GLU A O 1
ATOM 2739 N N . ILE A 1 339 ? -3.972 14.344 24.768 1.00 46.34 339 ILE A N 1
ATOM 2740 C CA . ILE A 1 339 ? -2.688 13.767 24.342 1.00 46.34 339 ILE A CA 1
ATOM 2741 C C . ILE A 1 339 ? -1.544 14.770 24.554 1.00 46.34 339 ILE A C 1
ATOM 2743 O O . ILE A 1 339 ? -0.512 14.405 25.118 1.00 46.34 339 ILE A O 1
ATOM 2747 N N . SER A 1 340 ? -1.730 16.037 24.166 1.00 45.19 340 SER A N 1
ATOM 2748 C CA . SER A 1 340 ? -0.725 17.087 24.383 1.00 45.19 340 SER A CA 1
ATOM 2749 C C . SER A 1 340 ? -0.493 17.391 25.869 1.00 45.19 340 SER A C 1
ATOM 2751 O O . SER A 1 340 ? 0.642 17.634 26.273 1.00 45.19 340 SER A O 1
ATOM 2753 N N . GLY A 1 341 ? -1.541 17.344 26.699 1.00 48.22 341 GLY A N 1
ATOM 2754 C CA . GLY A 1 341 ? -1.437 17.539 28.149 1.00 48.22 341 GLY A CA 1
ATOM 2755 C C . GLY A 1 341 ? -0.610 16.449 28.834 1.00 48.22 341 GLY A C 1
ATOM 2756 O O . GLY A 1 341 ? 0.266 16.756 29.642 1.00 48.22 341 GLY A O 1
ATOM 2757 N N . ASN A 1 342 ? -0.811 15.188 28.445 1.00 41.59 342 ASN A N 1
ATOM 2758 C CA . ASN A 1 342 ? -0.045 14.061 28.982 1.00 41.59 342 ASN A CA 1
ATOM 2759 C C . ASN A 1 342 ? 1.429 14.077 28.539 1.00 41.59 342 ASN A C 1
ATOM 2761 O O . ASN A 1 342 ? 2.302 13.673 29.305 1.00 41.59 342 ASN A O 1
ATOM 2765 N N . TYR A 1 343 ? 1.730 14.589 27.340 1.00 38.38 343 TYR A N 1
ATOM 2766 C CA . TYR A 1 343 ? 3.111 14.725 26.860 1.00 38.38 343 TYR A CA 1
ATOM 2767 C C . TYR A 1 343 ? 3.895 15.841 27.566 1.00 38.38 343 TYR A C 1
ATOM 2769 O O .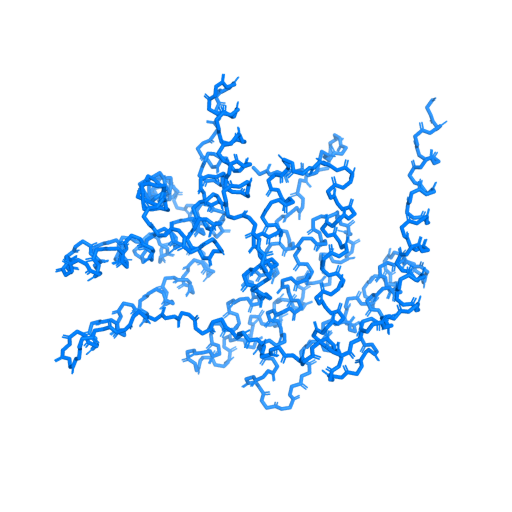 TYR A 1 343 ? 5.085 15.673 27.831 1.00 38.38 343 TYR A O 1
ATOM 2777 N N . ASN A 1 344 ? 3.245 16.952 27.923 1.00 39.66 344 ASN A N 1
ATOM 2778 C CA . ASN A 1 344 ? 3.908 18.041 28.645 1.00 39.66 344 ASN A CA 1
ATOM 2779 C C . ASN A 1 344 ? 4.332 17.624 30.061 1.00 39.66 344 ASN A C 1
ATOM 2781 O O . ASN A 1 344 ? 5.433 17.968 30.479 1.00 39.66 344 ASN A O 1
ATOM 2785 N N . HIS A 1 345 ? 3.531 16.807 30.754 1.00 42.56 345 HIS A N 1
ATOM 2786 C CA . HIS A 1 345 ? 3.899 16.266 32.069 1.00 42.56 345 HIS A CA 1
ATOM 2787 C C . HIS A 1 345 ? 5.120 15.333 32.035 1.00 42.56 345 HIS A C 1
ATOM 2789 O O . HIS A 1 345 ? 5.873 15.282 33.005 1.00 42.56 345 HIS A O 1
ATOM 2795 N N . LEU A 1 346 ? 5.349 14.633 30.920 1.00 37.06 346 LEU A N 1
ATOM 2796 C CA . LEU A 1 346 ? 6.524 13.776 30.727 1.00 37.06 346 LEU A CA 1
ATOM 2797 C C . LEU A 1 346 ? 7.796 14.565 30.370 1.00 37.06 346 LEU A C 1
ATOM 2799 O O . LEU A 1 346 ? 8.896 14.083 30.622 1.00 37.06 346 LEU A O 1
ATOM 2803 N N . MET A 1 347 ? 7.664 15.774 29.814 1.00 35.34 347 MET A N 1
ATOM 2804 C CA . MET A 1 347 ? 8.802 16.626 29.434 1.00 35.34 347 MET A CA 1
ATOM 2805 C C . MET A 1 347 ? 9.245 17.585 30.551 1.00 35.34 347 MET A C 1
ATOM 2807 O O . MET A 1 347 ? 10.390 18.023 30.540 1.00 35.34 347 MET A O 1
ATOM 2811 N N . THR A 1 348 ? 8.387 17.881 31.533 1.00 45.44 348 THR A N 1
ATOM 2812 C CA . THR A 1 348 ? 8.731 18.705 32.711 1.00 45.44 348 THR A CA 1
ATOM 2813 C C . THR A 1 348 ? 9.265 17.907 33.905 1.00 45.44 348 THR A C 1
ATOM 2815 O O . THR A 1 348 ? 9.584 18.497 34.929 1.00 45.44 348 THR A O 1
ATOM 2818 N N . ALA A 1 349 ? 9.350 16.577 33.805 1.00 42.97 349 ALA A N 1
ATOM 2819 C CA . ALA A 1 349 ? 9.845 15.695 34.868 1.00 42.97 349 ALA A CA 1
ATOM 2820 C C . ALA A 1 349 ? 11.344 15.341 34.725 1.00 42.97 349 ALA A C 1
ATOM 2822 O O . ALA A 1 349 ? 11.755 14.241 35.097 1.00 42.97 349 ALA A O 1
ATOM 2823 N N . LYS A 1 350 ? 12.152 16.249 34.167 1.00 39.56 350 LYS A N 1
ATOM 2824 C CA . LYS A 1 350 ? 13.617 16.142 34.125 1.00 39.56 350 LYS A CA 1
ATOM 2825 C C . LYS A 1 350 ? 14.272 17.264 34.905 1.00 39.56 350 LYS A C 1
ATOM 2827 O O . LYS A 1 350 ? 13.880 18.426 34.662 1.00 39.56 350 LYS A O 1
#

Radius of gyration: 20.98 Å; chains: 1; bounding box: 50×45×65 Å